Protein AF-A0A1Z5I9K5-F1 (afdb_monomer_lite)

Radius of gyration: 32.03 Å; chains: 1; bounding box: 95×78×85 Å

InterPro domains:
  IPR013783 Immunoglobulin-like fold [G3DSA:2.60.40.10] (135-311)
  IPR041033 SpaA-like, prealbumin fold domain subgroup 1 [PF17802] (144-238)

Organism: NCBI:txid1435342

Secondary structure (DSSP, 8-state):
-PPP--PPPPEEEEEEPPHHHHTT-PPEEEEEEEEPHHHHTTS-HHHHHHHHHT--HHHHHHHHHHTTPPEEEEEEESSEEEEEE-TT-EEEEEE-----BT--EEEEPPEEEE--SSPPEEEPPEEEEEB--EEEEEEE-TTS-EEE-S--EEEEEEEETTEEEEEBTTS-EESS--TTB-EEE--TT-EEE--SSPPPSEEEEEEEEEPPTTEE--HHHHEEEEEE-SSS--EETTEEPPPEETTB--TTGGG-GGGEEEEEEPP----------------------------------------------------------------TTSTTSTTSSSS-SS--

Structure (mmCIF, N/CA/C/O backbone):
data_AF-A0A1Z5I9K5-F1
#
_entry.id   AF-A0A1Z5I9K5-F1
#
loop_
_atom_site.group_PDB
_atom_site.id
_atom_site.type_symbol
_atom_site.label_atom_id
_atom_site.label_alt_id
_atom_site.label_comp_id
_atom_site.label_asym_id
_atom_site.label_entity_id
_atom_site.label_seq_id
_atom_site.pdbx_PDB_ins_code
_atom_site.Cartn_x
_atom_site.Cartn_y
_atom_site.Cartn_z
_atom_site.occupancy
_atom_site.B_iso_or_equiv
_atom_site.auth_seq_id
_atom_site.auth_comp_id
_atom_site.auth_asym_id
_atom_site.auth_atom_id
_atom_site.pdbx_PDB_model_num
ATOM 1 N N . MET A 1 1 ? 27.538 -21.849 -48.425 1.00 36.72 1 MET A N 1
ATOM 2 C CA . MET A 1 1 ? 27.986 -20.946 -47.346 1.00 36.72 1 MET A CA 1
ATOM 3 C C . MET A 1 1 ? 26.847 -19.989 -47.053 1.00 36.72 1 MET A C 1
ATOM 5 O O . MET A 1 1 ? 26.558 -19.137 -47.876 1.00 36.72 1 MET A O 1
ATOM 9 N N . SER A 1 2 ? 26.112 -20.223 -45.970 1.00 40.00 2 SER A N 1
ATOM 10 C CA . SER A 1 2 ? 25.026 -19.349 -45.525 1.00 40.00 2 SER A CA 1
ATOM 11 C C . SER A 1 2 ? 25.618 -18.186 -44.734 1.00 40.00 2 SER A C 1
ATOM 13 O O . SER A 1 2 ? 26.315 -18.424 -43.748 1.00 40.00 2 SER A O 1
ATOM 15 N N . GLU A 1 3 ? 25.359 -16.956 -45.169 1.00 39.22 3 GLU A N 1
ATOM 16 C CA . GLU A 1 3 ? 25.740 -15.739 -44.449 1.00 39.22 3 GLU A CA 1
ATOM 17 C C . GLU A 1 3 ? 25.232 -15.769 -42.995 1.00 39.22 3 GLU A C 1
ATOM 19 O O . GLU A 1 3 ? 24.089 -16.176 -42.745 1.00 39.22 3 GLU A O 1
ATOM 24 N N . PRO A 1 4 ? 26.032 -15.322 -42.013 1.00 45.59 4 PRO A N 1
ATOM 25 C CA . PRO A 1 4 ? 25.515 -15.091 -40.680 1.00 45.59 4 PRO A CA 1
ATOM 26 C C . PRO A 1 4 ? 24.595 -13.868 -40.731 1.00 45.59 4 PRO A C 1
ATOM 28 O O . PRO A 1 4 ? 25.020 -12.770 -41.084 1.00 45.59 4 PRO A O 1
ATOM 31 N N . LYS A 1 5 ? 23.326 -14.052 -40.343 1.00 43.81 5 LYS A N 1
ATOM 32 C CA . LYS A 1 5 ? 22.432 -12.939 -39.999 1.00 43.81 5 LYS A CA 1
ATOM 33 C C . LYS A 1 5 ? 23.169 -12.058 -38.990 1.00 43.81 5 LYS A C 1
ATOM 35 O O . LYS A 1 5 ? 23.421 -12.500 -37.870 1.00 43.81 5 LYS A O 1
ATOM 40 N N . THR A 1 6 ? 23.526 -10.843 -39.390 1.00 44.69 6 THR A N 1
ATOM 41 C CA . THR A 1 6 ? 24.143 -9.815 -38.549 1.00 44.69 6 THR A CA 1
ATOM 42 C C . THR A 1 6 ? 23.177 -9.443 -37.426 1.00 44.69 6 THR A C 1
ATOM 44 O O . THR A 1 6 ? 22.341 -8.551 -37.542 1.00 44.69 6 THR A O 1
ATOM 47 N N . GLY A 1 7 ? 23.247 -10.193 -36.327 1.00 52.12 7 GLY A N 1
ATOM 48 C CA . GLY A 1 7 ? 22.603 -9.832 -35.076 1.00 52.12 7 GLY A CA 1
ATOM 49 C C . GLY A 1 7 ? 23.311 -8.608 -34.513 1.00 52.12 7 GLY A C 1
ATOM 50 O O . GLY A 1 7 ? 24.523 -8.641 -34.312 1.00 52.12 7 GLY A O 1
ATOM 51 N N . VAL A 1 8 ? 22.566 -7.527 -34.283 1.00 58.03 8 VAL A N 1
ATOM 52 C CA . VAL A 1 8 ? 23.079 -6.339 -33.591 1.00 58.03 8 VAL A CA 1
ATOM 53 C C . VAL A 1 8 ? 23.698 -6.786 -32.261 1.00 58.03 8 VAL A C 1
ATOM 55 O O . VAL A 1 8 ? 23.085 -7.551 -31.508 1.00 58.03 8 VAL A O 1
ATOM 58 N N . ALA A 1 9 ? 24.938 -6.368 -31.997 1.00 68.38 9 ALA A N 1
ATOM 59 C CA . ALA A 1 9 ? 25.651 -6.763 -30.790 1.00 68.38 9 ALA A CA 1
ATOM 60 C C . ALA A 1 9 ? 24.886 -6.280 -29.548 1.00 68.38 9 ALA A C 1
ATOM 62 O O . ALA A 1 9 ? 24.441 -5.135 -29.472 1.00 68.38 9 ALA A O 1
ATOM 63 N N . ALA A 1 10 ? 24.711 -7.172 -28.573 1.00 75.25 10 ALA A N 1
ATOM 64 C CA . ALA A 1 10 ? 24.097 -6.804 -27.306 1.00 75.25 10 ALA A CA 1
ATOM 65 C C . ALA A 1 10 ? 25.018 -5.851 -26.525 1.00 75.25 10 ALA A C 1
ATOM 67 O O . ALA A 1 10 ? 26.226 -6.073 -26.466 1.00 75.25 10 ALA A O 1
ATOM 68 N N . VAL A 1 11 ? 24.440 -4.842 -25.878 1.00 78.75 11 VAL A N 1
ATOM 69 C CA . VAL A 1 11 ? 25.153 -3.835 -25.082 1.00 78.75 11 VAL A CA 1
ATOM 70 C C . VAL A 1 11 ? 24.959 -4.119 -23.593 1.00 78.75 11 VAL A C 1
ATOM 72 O O . VAL A 1 11 ? 23.863 -4.485 -23.162 1.00 78.75 11 VAL A O 1
ATOM 75 N N . LEU A 1 12 ? 26.015 -3.975 -22.789 1.00 83.81 12 LEU A N 1
ATOM 76 C CA . LEU A 1 12 ? 25.925 -4.120 -21.337 1.00 83.81 12 LEU A CA 1
ATOM 77 C C . LEU A 1 12 ? 25.252 -2.886 -20.731 1.00 83.81 12 LEU A C 1
ATOM 79 O O . LEU A 1 12 ? 25.760 -1.778 -20.840 1.00 83.81 12 LEU A O 1
ATOM 83 N N . VAL A 1 13 ? 24.122 -3.089 -20.065 1.00 83.88 13 VAL A N 1
ATOM 84 C CA . VAL A 1 13 ? 23.449 -2.062 -19.275 1.00 83.88 13 VAL A CA 1
ATOM 85 C C . VAL A 1 13 ? 23.858 -2.213 -17.823 1.00 83.88 13 VAL A C 1
ATOM 87 O O . VAL A 1 13 ? 23.659 -3.281 -17.251 1.00 83.88 13 VAL A O 1
ATOM 90 N N . SER A 1 14 ? 24.396 -1.145 -17.238 1.00 88.00 14 SER A N 1
ATOM 91 C CA . SER A 1 14 ? 24.783 -1.069 -15.829 1.00 88.00 14 SER A CA 1
ATOM 92 C C . SER A 1 14 ? 23.866 -0.093 -15.096 1.00 88.00 14 SER A C 1
ATOM 94 O O . SER A 1 14 ? 23.665 1.031 -15.553 1.00 88.00 14 SER A O 1
ATOM 96 N N . VAL A 1 15 ? 23.285 -0.522 -13.977 1.00 87.38 15 VAL A N 1
ATOM 97 C CA . VAL A 1 15 ? 22.396 0.296 -13.146 1.00 87.38 15 VAL A CA 1
ATOM 98 C C . VAL A 1 15 ? 22.965 0.388 -11.743 1.00 87.38 15 VAL A C 1
ATOM 100 O O . VAL A 1 15 ? 23.065 -0.622 -11.047 1.00 87.38 15 VAL A O 1
ATOM 103 N N . GLN A 1 16 ? 23.301 1.601 -11.321 1.00 89.38 16 GLN A N 1
ATOM 104 C CA . GLN A 1 16 ? 23.747 1.890 -9.970 1.00 89.38 16 GLN A CA 1
ATOM 105 C C . GLN A 1 16 ? 22.540 2.003 -9.036 1.00 89.38 16 GLN A C 1
ATOM 107 O O . GLN A 1 16 ? 21.639 2.811 -9.254 1.00 89.38 16 GLN A O 1
ATOM 112 N N . LEU A 1 17 ? 22.519 1.191 -7.984 1.00 85.56 17 LEU A N 1
ATOM 113 C CA . LEU A 1 17 ? 21.439 1.150 -7.004 1.00 85.56 17 LEU A CA 1
ATOM 114 C C . LEU A 1 17 ? 21.555 2.309 -6.005 1.00 85.56 17 LEU A C 1
ATOM 116 O O . LEU A 1 17 ? 22.671 2.691 -5.659 1.00 85.56 17 LEU A O 1
ATOM 120 N N . PRO A 1 18 ? 20.447 2.860 -5.498 1.00 81.81 18 PRO A N 1
ATOM 121 C CA . PRO A 1 18 ? 20.461 3.968 -4.543 1.00 81.81 18 PRO A CA 1
ATOM 122 C C . PRO A 1 18 ? 20.990 3.535 -3.171 1.00 81.81 18 PRO A C 1
ATOM 124 O O . PRO A 1 18 ? 20.771 2.399 -2.749 1.00 81.81 18 PRO A O 1
ATOM 127 N N . GLU A 1 19 ? 21.624 4.447 -2.431 1.00 73.56 19 GLU A N 1
ATOM 128 C CA . GLU A 1 19 ? 22.190 4.158 -1.103 1.00 73.56 19 GLU A CA 1
ATOM 129 C C . GLU A 1 19 ? 21.172 3.581 -0.121 1.00 73.56 19 GLU A C 1
ATOM 131 O O . GLU A 1 19 ? 21.497 2.633 0.585 1.00 73.56 19 GLU A O 1
ATOM 136 N N . THR A 1 20 ? 19.919 4.046 -0.154 1.00 67.44 20 THR A N 1
ATOM 137 C CA . THR A 1 20 ? 18.820 3.520 0.680 1.00 67.44 20 THR A CA 1
ATOM 138 C C . THR A 1 20 ? 18.576 2.019 0.504 1.00 67.44 20 THR A C 1
ATOM 140 O O . THR A 1 20 ? 18.007 1.381 1.384 1.00 67.44 20 THR A O 1
ATOM 143 N N . SER A 1 21 ? 19.017 1.442 -0.616 1.00 59.19 21 SER A N 1
ATOM 144 C CA . SER A 1 21 ? 18.973 0.001 -0.884 1.00 59.19 21 SER A CA 1
ATOM 145 C C . SER A 1 21 ? 20.301 -0.726 -0.626 1.00 59.19 21 SER A C 1
ATOM 147 O O . SER A 1 21 ? 20.313 -1.950 -0.580 1.00 59.19 21 SER A O 1
ATOM 149 N N . ARG A 1 22 ? 21.406 0.006 -0.415 1.00 57.16 22 ARG A N 1
ATOM 150 C CA . ARG A 1 22 ? 22.750 -0.540 -0.146 1.00 57.16 22 ARG A CA 1
ATOM 151 C C . ARG A 1 22 ? 23.007 -0.818 1.340 1.00 57.16 22 ARG A C 1
ATOM 153 O O . ARG A 1 22 ? 23.832 -1.669 1.654 1.00 57.16 22 ARG A O 1
ATOM 160 N N . VAL A 1 23 ? 22.309 -0.128 2.251 1.00 51.62 23 VAL A N 1
ATOM 161 C CA . VAL A 1 23 ? 22.581 -0.177 3.708 1.00 51.62 23 VAL A CA 1
ATOM 162 C C . VAL A 1 23 ? 22.369 -1.571 4.327 1.00 51.62 23 VAL A C 1
ATOM 164 O O . VAL A 1 23 ? 22.929 -1.858 5.379 1.00 51.62 23 VAL A O 1
ATOM 167 N N . SER A 1 24 ? 21.618 -2.478 3.689 1.00 57.25 24 SER A N 1
ATOM 168 C CA . SER A 1 24 ? 21.291 -3.784 4.287 1.00 57.25 24 SER A CA 1
ATOM 169 C C . SER A 1 24 ? 22.226 -4.943 3.915 1.00 57.25 24 SER A C 1
ATOM 171 O O . SER A 1 24 ? 21.985 -6.060 4.368 1.00 57.25 24 SER A O 1
ATOM 173 N N . ASN A 1 25 ? 23.262 -4.744 3.084 1.00 57.56 25 ASN A N 1
ATOM 174 C CA . ASN A 1 25 ? 24.064 -5.834 2.487 1.00 57.56 25 ASN A CA 1
ATOM 175 C C . ASN A 1 25 ? 23.232 -6.891 1.715 1.00 57.56 25 ASN A C 1
ATOM 177 O O . ASN A 1 25 ? 23.761 -7.914 1.270 1.00 57.56 25 ASN A O 1
ATOM 181 N N . GLN A 1 26 ? 21.931 -6.657 1.518 1.00 70.00 26 GLN A N 1
ATOM 182 C CA . GLN A 1 26 ? 21.041 -7.544 0.781 1.00 70.00 26 GLN A CA 1
ATOM 183 C C . GLN A 1 26 ? 21.084 -7.192 -0.703 1.00 70.00 26 GLN A C 1
ATOM 185 O O . GLN A 1 26 ? 21.101 -6.027 -1.091 1.00 70.00 26 GLN A O 1
ATOM 190 N N . SER A 1 27 ? 21.084 -8.216 -1.552 1.00 83.81 27 SER A N 1
ATOM 191 C CA . SER A 1 27 ? 21.005 -8.006 -2.997 1.00 83.81 27 SER A CA 1
ATOM 192 C C . SER A 1 27 ? 19.610 -7.522 -3.393 1.00 83.81 27 SER A C 1
ATOM 194 O O . SER A 1 27 ? 18.612 -8.197 -3.129 1.00 83.81 27 SER A O 1
ATOM 196 N N . VAL A 1 28 ? 19.534 -6.395 -4.099 1.00 90.12 28 VAL A N 1
ATOM 197 C CA . VAL A 1 28 ? 18.315 -5.979 -4.798 1.00 90.12 28 VAL A CA 1
ATOM 198 C C . VAL A 1 28 ? 18.137 -6.894 -5.996 1.00 90.12 28 VAL A C 1
ATOM 200 O O . VAL A 1 28 ? 19.078 -7.127 -6.747 1.00 90.12 28 VAL A O 1
ATOM 203 N N . THR A 1 29 ? 16.927 -7.412 -6.189 1.00 93.38 29 THR A N 1
ATOM 204 C CA . THR A 1 29 ? 16.579 -8.229 -7.356 1.00 93.38 29 THR A CA 1
ATOM 205 C C . THR A 1 29 ? 15.569 -7.486 -8.217 1.00 93.38 29 THR A C 1
ATOM 207 O O . THR A 1 29 ? 14.565 -7.002 -7.700 1.00 93.38 29 THR A O 1
ATOM 210 N N . MET A 1 30 ? 15.790 -7.426 -9.527 1.00 95.69 30 MET A N 1
ATOM 211 C CA . MET A 1 30 ? 14.897 -6.784 -10.491 1.00 95.69 30 MET A CA 1
ATOM 212 C C . MET A 1 30 ? 14.474 -7.746 -11.595 1.00 95.69 30 MET A C 1
ATOM 214 O O . MET A 1 30 ? 15.277 -8.518 -12.114 1.00 95.69 30 MET A O 1
ATOM 218 N N . ASN A 1 31 ? 13.209 -7.653 -11.996 1.00 97.88 31 ASN A N 1
ATOM 219 C CA . ASN A 1 31 ? 12.767 -8.167 -13.285 1.00 97.88 31 ASN A CA 1
ATOM 220 C C . ASN A 1 31 ? 13.083 -7.128 -14.361 1.00 97.88 31 ASN A C 1
ATOM 222 O O . ASN A 1 31 ? 12.733 -5.956 -14.201 1.00 97.88 31 ASN A O 1
ATOM 226 N N . VAL A 1 32 ? 13.671 -7.568 -15.471 1.00 97.75 32 VAL A N 1
ATOM 227 C CA . VAL A 1 32 ? 13.854 -6.745 -16.668 1.00 97.75 32 VAL A CA 1
ATOM 228 C C . VAL A 1 32 ? 12.813 -7.149 -17.697 1.00 97.75 32 VAL A C 1
ATOM 230 O O . VAL A 1 32 ? 12.794 -8.286 -18.167 1.00 97.75 32 VAL A O 1
ATOM 233 N N . TYR A 1 33 ? 11.946 -6.214 -18.061 1.00 97.94 33 TYR A N 1
ATOM 234 C CA . TYR A 1 33 ? 10.907 -6.397 -19.064 1.00 97.94 33 TYR A CA 1
ATOM 235 C C . TYR A 1 33 ? 11.299 -5.714 -20.367 1.00 97.94 33 TYR A C 1
ATOM 237 O O . TYR A 1 33 ? 11.743 -4.565 -20.361 1.00 97.94 33 TYR A O 1
ATOM 245 N N . GLY A 1 34 ? 11.057 -6.385 -21.489 1.00 95.81 34 GLY A N 1
ATOM 246 C CA . GLY A 1 34 ? 11.084 -5.738 -22.796 1.00 95.81 34 GLY A CA 1
ATOM 247 C C . GLY A 1 34 ? 9.831 -4.888 -22.982 1.00 95.81 34 GLY A C 1
ATOM 248 O O . GLY A 1 34 ? 8.716 -5.363 -22.756 1.00 95.81 34 GLY A O 1
ATOM 249 N N . VAL A 1 35 ? 9.998 -3.634 -23.397 1.00 95.81 35 VAL A N 1
ATOM 250 C CA . VAL A 1 35 ? 8.883 -2.711 -23.633 1.00 95.81 35 VAL A CA 1
ATOM 251 C C . VAL A 1 35 ? 8.594 -2.641 -25.131 1.00 95.81 35 VAL A C 1
ATOM 253 O O . VAL A 1 35 ? 9.428 -2.217 -25.928 1.00 95.81 35 VAL A O 1
ATOM 256 N N . ASP A 1 36 ? 7.398 -3.073 -25.524 1.00 91.31 36 ASP A N 1
ATOM 257 C CA . ASP A 1 36 ? 6.942 -3.044 -26.915 1.00 91.31 36 ASP A CA 1
ATOM 258 C C . ASP A 1 36 ? 6.738 -1.600 -27.409 1.00 91.31 36 ASP A C 1
ATOM 260 O O . ASP A 1 36 ? 6.228 -0.750 -26.674 1.00 91.31 36 ASP A O 1
ATOM 264 N N . LYS A 1 37 ? 7.065 -1.329 -28.682 1.00 90.75 37 LYS A N 1
ATOM 265 C CA . LYS A 1 37 ? 6.853 -0.026 -29.340 1.00 90.75 37 LYS A CA 1
ATOM 266 C C . LYS A 1 37 ? 5.435 0.516 -29.153 1.00 90.75 37 LYS A C 1
ATOM 268 O O . LYS A 1 37 ? 5.276 1.719 -28.996 1.00 90.75 37 LYS A O 1
ATOM 273 N N . ARG A 1 38 ? 4.404 -0.330 -29.112 1.00 90.94 38 ARG A N 1
ATOM 274 C CA . ARG A 1 38 ? 3.001 0.064 -28.872 1.00 90.94 38 ARG A CA 1
ATOM 275 C C . ARG A 1 38 ? 2.783 0.757 -27.524 1.00 90.94 38 ARG A C 1
ATOM 277 O O . ARG A 1 38 ? 1.829 1.515 -27.379 1.00 90.94 38 ARG A O 1
ATOM 284 N N . VAL A 1 39 ? 3.650 0.518 -26.540 1.00 89.31 39 VAL A N 1
ATOM 285 C CA . VAL A 1 39 ? 3.559 1.149 -25.217 1.00 89.31 39 VAL A CA 1
ATOM 286 C C . VAL A 1 39 ? 3.955 2.626 -25.278 1.00 89.31 39 VAL A C 1
ATOM 288 O O . VAL A 1 39 ? 3.345 3.428 -24.575 1.00 89.31 39 VAL A O 1
ATOM 291 N N . TYR A 1 40 ? 4.917 2.996 -26.130 1.00 90.25 40 TYR A N 1
ATOM 292 C CA . TYR A 1 40 ? 5.517 4.338 -26.153 1.00 90.25 40 TYR A CA 1
ATOM 293 C C . TYR A 1 40 ? 5.417 5.081 -27.495 1.00 90.25 40 TYR A C 1
ATOM 295 O O . TYR A 1 40 ? 5.734 6.265 -27.558 1.00 90.25 40 TYR A O 1
ATOM 303 N N . ARG A 1 41 ? 4.969 4.435 -28.577 1.00 90.38 41 ARG A N 1
ATOM 304 C CA . ARG A 1 41 ? 4.804 5.072 -29.893 1.00 90.38 41 ARG A CA 1
ATOM 305 C C . ARG A 1 41 ? 3.824 6.244 -29.795 1.00 90.38 41 ARG A C 1
ATOM 307 O O . ARG A 1 41 ? 2.715 6.073 -29.297 1.00 90.38 41 ARG A O 1
ATOM 314 N N . GLY A 1 42 ? 4.243 7.408 -30.295 1.00 88.44 42 GLY A N 1
ATOM 315 C CA . GLY A 1 42 ? 3.443 8.638 -30.283 1.00 88.44 42 GLY A CA 1
ATOM 316 C C . GLY A 1 42 ? 3.261 9.260 -28.895 1.00 88.44 42 GLY A C 1
ATOM 317 O O . GLY A 1 42 ? 2.437 10.153 -28.742 1.00 88.44 42 GLY A O 1
ATOM 318 N N . ARG A 1 43 ? 3.993 8.784 -27.878 1.00 90.00 43 ARG A N 1
ATOM 319 C CA . ARG A 1 43 ? 3.989 9.361 -26.530 1.00 90.00 43 ARG A CA 1
ATOM 320 C C . ARG A 1 43 ? 5.273 10.137 -26.286 1.00 90.00 43 ARG A C 1
ATOM 322 O O . ARG A 1 43 ? 6.331 9.767 -26.793 1.00 90.00 43 ARG A O 1
ATOM 329 N N . ASP A 1 44 ? 5.177 11.145 -25.430 1.00 94.94 44 ASP A N 1
ATOM 330 C CA . ASP A 1 44 ? 6.350 11.756 -24.818 1.00 94.94 44 ASP A CA 1
ATOM 331 C C . ASP A 1 44 ? 7.060 10.714 -23.938 1.00 94.94 44 ASP A C 1
ATOM 333 O O . ASP A 1 44 ? 6.508 10.195 -22.960 1.00 94.94 44 ASP A O 1
ATOM 337 N N . TRP A 1 45 ? 8.290 10.385 -24.329 1.00 92.62 45 TRP A N 1
ATOM 338 C CA . TRP A 1 45 ? 9.116 9.400 -23.647 1.00 92.62 45 TRP A CA 1
ATOM 339 C C . TRP A 1 45 ? 9.492 9.840 -22.231 1.00 92.62 45 TRP A C 1
ATOM 341 O O . TRP A 1 45 ? 9.397 9.040 -21.301 1.00 92.62 45 TRP A O 1
ATOM 351 N N . GLN A 1 46 ? 9.860 11.108 -22.042 1.00 94.06 46 GLN A N 1
ATOM 352 C CA . GLN A 1 46 ? 10.252 11.626 -20.733 1.00 94.06 46 GLN A CA 1
ATOM 353 C C . GLN A 1 46 ? 9.063 11.624 -19.776 1.00 94.06 46 GLN A C 1
ATOM 355 O O . GLN A 1 46 ? 9.193 11.231 -18.615 1.00 94.06 46 GLN A O 1
ATOM 360 N N . GLN A 1 47 ? 7.880 12.003 -20.264 1.00 94.50 47 GLN A N 1
ATOM 361 C CA . GLN A 1 47 ? 6.670 11.944 -19.453 1.00 94.50 47 GLN A CA 1
ATOM 362 C C . GLN A 1 47 ? 6.303 10.500 -19.092 1.00 94.50 47 GLN A C 1
ATOM 364 O O . GLN A 1 47 ? 5.913 10.225 -17.956 1.00 94.50 47 GLN A O 1
ATOM 369 N N . LEU A 1 48 ? 6.459 9.553 -20.024 1.00 94.25 48 LEU A N 1
ATOM 370 C CA . LEU A 1 48 ? 6.241 8.135 -19.743 1.00 94.25 48 LEU A CA 1
ATOM 371 C C . LEU A 1 48 ? 7.209 7.618 -18.669 1.00 94.25 48 LEU A C 1
ATOM 373 O O . LEU A 1 48 ? 6.765 6.941 -17.742 1.00 94.25 48 LEU A O 1
ATOM 377 N N . GLN A 1 49 ? 8.495 7.974 -18.754 1.00 95.25 49 GLN A N 1
ATOM 378 C CA . GLN A 1 49 ? 9.494 7.622 -17.743 1.00 95.25 49 GLN A CA 1
ATOM 379 C C . GLN A 1 49 ? 9.119 8.179 -16.366 1.00 95.25 49 GLN A C 1
ATOM 381 O O . GLN A 1 49 ? 9.101 7.422 -15.398 1.00 95.25 49 GLN A O 1
ATOM 386 N N . LYS A 1 50 ? 8.747 9.464 -16.275 1.00 94.50 50 LYS A N 1
ATOM 387 C CA . LYS A 1 50 ? 8.303 10.096 -15.018 1.00 94.50 50 LYS A CA 1
ATOM 388 C C . LYS A 1 50 ? 7.079 9.392 -14.428 1.00 94.50 50 LYS A C 1
ATOM 390 O O . LYS A 1 50 ? 7.067 9.055 -13.246 1.00 94.50 50 LYS A O 1
ATOM 395 N N . ASN A 1 51 ? 6.078 9.108 -15.262 1.00 93.81 51 ASN A N 1
ATOM 396 C CA . ASN A 1 51 ? 4.855 8.418 -14.848 1.00 93.81 51 ASN A CA 1
ATOM 397 C C . ASN A 1 51 ? 5.121 6.996 -14.339 1.00 93.81 51 ASN A C 1
ATOM 399 O O . ASN A 1 51 ? 4.398 6.513 -13.471 1.00 93.81 51 ASN A O 1
ATOM 403 N N . VAL A 1 52 ? 6.107 6.301 -14.908 1.00 95.75 52 VAL A N 1
ATOM 404 C CA . VAL A 1 52 ? 6.498 4.948 -14.494 1.00 95.75 52 VAL A CA 1
ATOM 405 C C . VAL A 1 52 ? 7.325 4.983 -13.210 1.00 95.75 52 VAL A C 1
ATOM 407 O O . VAL A 1 52 ? 7.029 4.217 -12.296 1.00 95.75 52 VAL A O 1
ATOM 410 N N . ALA A 1 53 ? 8.290 5.898 -13.106 1.00 95.38 53 ALA A N 1
ATOM 411 C CA . ALA A 1 53 ? 9.138 6.062 -11.925 1.00 95.38 53 ALA A CA 1
ATOM 412 C C . ALA A 1 53 ? 8.339 6.429 -10.664 1.00 95.38 53 ALA A C 1
ATOM 414 O O . ALA A 1 53 ? 8.694 6.016 -9.563 1.00 95.38 53 ALA A O 1
ATOM 415 N N . GLY A 1 54 ? 7.228 7.156 -10.819 1.00 93.75 54 GLY A N 1
ATOM 416 C CA . GLY A 1 54 ? 6.336 7.514 -9.714 1.00 93.75 54 GLY A CA 1
ATOM 417 C C . GLY A 1 54 ? 5.417 6.390 -9.216 1.00 93.75 54 GLY A C 1
ATOM 418 O O . GLY A 1 54 ? 4.623 6.635 -8.311 1.00 93.75 54 GLY A O 1
ATOM 419 N N . LYS A 1 55 ? 5.457 5.181 -9.797 1.00 96.19 55 LYS A N 1
ATOM 420 C CA . LYS A 1 55 ? 4.549 4.095 -9.398 1.00 96.19 55 LYS A CA 1
ATOM 421 C C . LYS A 1 55 ? 5.062 3.341 -8.163 1.00 96.19 55 LYS A C 1
ATOM 423 O O . LYS A 1 55 ? 6.186 2.832 -8.202 1.00 96.19 55 LYS A O 1
ATOM 428 N N . PRO A 1 56 ? 4.237 3.202 -7.109 1.00 95.56 56 PRO A N 1
ATOM 429 C CA . PRO A 1 56 ? 4.523 2.302 -5.993 1.00 95.56 56 PRO A CA 1
ATOM 430 C C . PRO A 1 56 ? 4.423 0.818 -6.416 1.00 95.56 56 PRO A C 1
ATOM 432 O O . PRO A 1 56 ? 4.027 0.522 -7.555 1.00 95.56 56 PRO A O 1
ATOM 435 N N . PRO A 1 57 ? 4.821 -0.124 -5.536 1.00 95.69 57 PRO A N 1
ATOM 436 C CA . PRO A 1 57 ? 4.974 -1.537 -5.876 1.00 95.69 57 PRO A CA 1
ATOM 437 C C . PRO A 1 57 ? 3.756 -2.214 -6.522 1.00 95.69 57 PRO A C 1
ATOM 439 O O . PRO A 1 57 ? 3.929 -2.948 -7.501 1.00 95.69 57 PRO A O 1
ATOM 442 N N . LEU A 1 58 ? 2.528 -2.0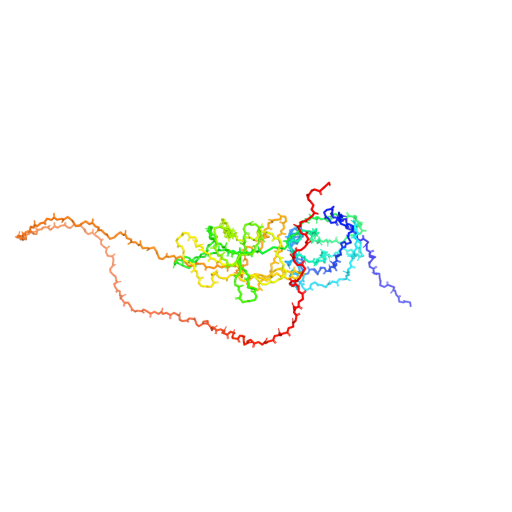09 -6.037 1.00 94.75 58 LEU A N 1
ATOM 443 C CA . LEU A 1 58 ? 1.371 -2.692 -6.623 1.00 94.75 58 LEU A CA 1
ATOM 444 C C . LEU A 1 58 ? 1.002 -2.072 -7.979 1.00 94.75 58 LEU A C 1
ATOM 446 O O . LEU A 1 58 ? 0.805 -2.807 -8.951 1.00 94.75 58 LEU A O 1
ATOM 450 N N . ALA A 1 59 ? 1.037 -0.749 -8.102 1.00 96.31 59 ALA A N 1
ATOM 451 C CA . ALA A 1 59 ? 0.705 -0.018 -9.317 1.00 96.31 59 ALA A CA 1
ATOM 452 C C . ALA A 1 59 ? 1.666 -0.311 -10.466 1.00 96.31 59 ALA A C 1
ATOM 454 O O . ALA A 1 59 ? 1.235 -0.407 -11.620 1.00 96.31 59 ALA A O 1
ATOM 455 N N . ILE A 1 60 ? 2.967 -0.465 -10.193 1.00 97.62 60 ILE A N 1
ATOM 456 C CA . ILE A 1 60 ? 3.911 -0.851 -11.246 1.00 97.62 60 ILE A CA 1
ATOM 457 C C . ILE A 1 60 ? 3.680 -2.297 -11.695 1.00 97.62 60 ILE A C 1
ATOM 459 O O . ILE A 1 60 ? 3.700 -2.582 -12.894 1.00 97.62 60 ILE A O 1
ATOM 463 N N . ASN A 1 61 ? 3.368 -3.205 -10.769 1.00 95.94 61 ASN A N 1
ATOM 464 C CA . ASN A 1 61 ? 3.047 -4.589 -11.110 1.00 95.94 61 ASN A CA 1
ATOM 465 C C . ASN A 1 61 ? 1.728 -4.694 -11.896 1.00 95.94 61 ASN A C 1
ATOM 467 O O . ASN A 1 61 ? 1.617 -5.495 -12.826 1.00 95.94 61 ASN A O 1
ATOM 471 N N . GLN A 1 62 ? 0.731 -3.864 -11.581 1.00 95.56 62 GLN A N 1
ATOM 472 C CA . GLN A 1 62 ? -0.484 -3.731 -12.387 1.00 95.56 62 GLN A CA 1
ATOM 473 C C . GLN A 1 62 ? -0.177 -3.169 -13.779 1.00 95.56 62 GLN A C 1
ATOM 475 O O . GLN A 1 62 ? -0.671 -3.709 -14.767 1.00 95.56 62 GLN A O 1
ATOM 480 N N . PHE A 1 63 ? 0.685 -2.153 -13.887 1.00 96.50 63 PHE A N 1
ATOM 481 C CA . PHE A 1 63 ? 1.119 -1.612 -15.178 1.00 96.50 63 PHE A CA 1
ATOM 482 C C . PHE A 1 63 ? 1.766 -2.691 -16.060 1.00 96.50 63 PHE A C 1
ATOM 484 O O . PHE A 1 63 ? 1.395 -2.828 -17.225 1.00 96.50 63 PHE A O 1
ATOM 491 N N . VAL A 1 64 ? 2.675 -3.501 -15.503 1.00 97.62 64 VAL A N 1
ATOM 492 C CA . VAL A 1 64 ? 3.304 -4.639 -16.200 1.00 97.62 64 VAL A CA 1
ATOM 493 C C . VAL A 1 64 ? 2.246 -5.599 -16.756 1.00 97.62 64 VAL A C 1
ATOM 495 O O . VAL A 1 64 ? 2.294 -5.942 -17.940 1.00 97.62 64 VAL A O 1
ATOM 498 N N . ARG A 1 65 ? 1.256 -5.982 -15.935 1.00 96.94 65 ARG A N 1
ATOM 499 C CA . ARG A 1 65 ? 0.157 -6.880 -16.338 1.00 96.94 65 ARG A CA 1
ATOM 500 C C . ARG A 1 65 ? -0.727 -6.267 -17.422 1.00 96.94 65 ARG A C 1
ATOM 502 O O . ARG A 1 65 ? -0.952 -6.892 -18.455 1.00 96.94 65 ARG A O 1
ATOM 509 N N . GLN A 1 66 ? -1.180 -5.030 -17.227 1.00 96.12 66 GLN A N 1
ATOM 510 C CA . GLN A 1 66 ? -2.047 -4.312 -18.168 1.00 96.12 66 GLN A CA 1
ATOM 511 C C . GLN A 1 66 ? -1.378 -4.119 -19.533 1.00 96.12 66 GLN A C 1
ATOM 513 O O . GLN A 1 66 ? -2.026 -4.231 -20.572 1.00 96.12 66 GLN A O 1
ATOM 518 N N . LYS A 1 67 ? -0.068 -3.847 -19.545 1.00 95.81 67 LYS A N 1
ATOM 519 C CA . LYS A 1 67 ? 0.721 -3.713 -20.776 1.00 95.81 67 LYS A CA 1
ATOM 520 C C . LYS A 1 67 ? 1.215 -5.048 -21.332 1.00 95.81 67 LYS A C 1
ATOM 522 O O . LYS A 1 67 ? 1.846 -5.047 -22.385 1.00 95.81 67 LYS A O 1
ATOM 527 N N . LYS A 1 68 ? 0.898 -6.169 -20.671 1.00 95.81 68 LYS A N 1
ATOM 528 C CA . LYS A 1 68 ? 1.286 -7.532 -21.064 1.00 95.81 68 LYS A CA 1
ATOM 529 C C . LYS A 1 68 ? 2.796 -7.655 -21.304 1.00 95.81 68 LYS A C 1
ATOM 531 O O . LYS A 1 68 ? 3.228 -8.303 -22.258 1.00 95.81 68 LYS A O 1
ATOM 536 N N . LEU A 1 69 ? 3.598 -6.990 -20.469 1.00 96.25 69 LEU A N 1
ATOM 537 C CA . LEU A 1 69 ? 5.051 -7.011 -20.609 1.00 96.25 69 LEU A CA 1
ATOM 538 C C . LEU A 1 69 ? 5.590 -8.380 -20.196 1.00 96.25 69 LEU A C 1
ATOM 540 O O . LEU A 1 69 ? 5.196 -8.927 -19.166 1.00 96.25 69 LEU A O 1
ATOM 544 N N . LYS A 1 70 ? 6.512 -8.924 -20.991 1.00 92.00 70 LYS A N 1
ATOM 545 C CA . LYS A 1 70 ? 7.165 -10.203 -20.704 1.00 92.00 70 LYS A CA 1
ATOM 546 C C . LYS A 1 70 ? 8.508 -9.950 -20.035 1.00 92.00 70 LYS A C 1
ATOM 548 O O . LYS A 1 70 ? 9.312 -9.164 -20.542 1.00 92.00 70 LYS A O 1
ATOM 553 N N . ALA A 1 71 ? 8.730 -10.604 -18.898 1.00 95.31 71 ALA A N 1
ATOM 554 C CA . ALA A 1 71 ? 10.037 -10.609 -18.260 1.00 95.31 71 ALA A CA 1
ATOM 555 C C . ALA A 1 71 ? 11.028 -11.311 -19.197 1.00 95.31 71 ALA A C 1
ATOM 557 O O . ALA A 1 71 ? 10.758 -12.405 -19.688 1.00 95.31 71 ALA A O 1
ATOM 558 N N . MET A 1 72 ? 12.142 -10.647 -19.478 1.00 95.69 72 MET A N 1
ATOM 559 C CA . MET A 1 72 ? 13.224 -11.165 -20.312 1.00 95.69 72 MET A CA 1
ATOM 560 C C . MET A 1 72 ? 14.292 -11.844 -19.464 1.00 95.69 72 MET A C 1
ATOM 562 O O . MET A 1 72 ? 14.860 -12.849 -19.874 1.00 95.69 72 MET A O 1
ATOM 566 N N . THR A 1 73 ? 14.580 -11.274 -18.295 1.00 95.94 73 THR A N 1
ATOM 567 C CA . THR A 1 73 ? 15.559 -11.807 -17.351 1.00 95.94 73 THR A CA 1
ATOM 568 C C . THR A 1 73 ? 15.291 -11.281 -15.940 1.00 95.94 73 THR A C 1
ATOM 570 O O . THR A 1 73 ? 14.532 -10.324 -15.749 1.00 95.94 73 THR A O 1
ATOM 573 N N . VAL A 1 74 ? 15.924 -11.915 -14.959 1.00 96.56 74 VAL A N 1
ATOM 574 C CA . VAL A 1 74 ? 15.976 -11.483 -13.565 1.00 96.56 74 VAL A CA 1
ATOM 575 C C . VAL A 1 74 ? 17.435 -11.258 -13.214 1.00 96.56 74 VAL A C 1
ATOM 577 O O . VAL A 1 74 ? 18.286 -12.087 -13.522 1.00 96.56 74 VAL A O 1
ATOM 580 N N . VAL A 1 75 ? 17.717 -10.127 -12.585 1.00 95.06 75 VAL A N 1
ATOM 581 C CA . VAL A 1 75 ? 19.077 -9.693 -12.267 1.00 95.06 75 VAL A CA 1
ATOM 582 C C . VAL A 1 75 ? 19.142 -9.220 -10.827 1.00 95.06 75 VAL A C 1
ATOM 584 O O . VAL A 1 75 ? 18.172 -8.656 -10.317 1.00 95.06 75 VAL A O 1
ATOM 587 N N . SER A 1 76 ? 20.275 -9.456 -10.176 1.00 93.88 76 SER A N 1
ATOM 588 C CA . SER A 1 76 ? 20.470 -9.118 -8.770 1.00 93.88 76 SER A CA 1
ATOM 589 C C . SER A 1 76 ? 21.840 -8.497 -8.540 1.00 93.88 76 SER A C 1
ATOM 591 O O . SER A 1 76 ? 22.787 -8.805 -9.260 1.00 93.88 76 SER A O 1
ATOM 593 N N . GLY A 1 77 ? 21.944 -7.636 -7.533 1.00 91.19 77 GLY A N 1
ATOM 594 C CA . GLY A 1 77 ? 23.200 -7.006 -7.140 1.00 91.19 77 GLY A CA 1
ATOM 595 C C . GLY A 1 77 ? 23.043 -6.152 -5.886 1.00 91.19 77 GLY A C 1
ATOM 596 O O . GLY A 1 77 ? 21.926 -5.804 -5.506 1.00 91.19 77 GLY A O 1
ATOM 597 N N . GLN A 1 78 ? 24.155 -5.844 -5.220 1.00 86.19 78 GLN A N 1
ATOM 598 C CA . GLN A 1 78 ? 24.166 -5.047 -3.983 1.00 86.19 78 GLN A CA 1
ATOM 599 C C . GLN A 1 78 ? 24.319 -3.544 -4.259 1.00 86.19 78 GLN A C 1
ATOM 601 O O . GLN A 1 78 ? 23.575 -2.731 -3.723 1.00 86.19 78 GLN A O 1
ATOM 606 N N . SER A 1 79 ? 25.267 -3.167 -5.119 1.00 85.19 79 SER A N 1
ATOM 607 C CA . SER A 1 79 ? 25.540 -1.774 -5.505 1.00 85.19 79 SER A CA 1
ATOM 608 C C . SER A 1 79 ? 25.192 -1.495 -6.962 1.00 85.19 79 SER A C 1
ATOM 610 O O . SER A 1 79 ? 24.725 -0.406 -7.290 1.00 85.19 79 SER A O 1
ATOM 612 N N . THR A 1 80 ? 25.379 -2.491 -7.823 1.00 89.81 80 THR A N 1
ATOM 613 C CA . THR A 1 80 ? 25.176 -2.386 -9.263 1.00 89.81 80 THR A CA 1
ATOM 614 C C . THR A 1 80 ? 24.459 -3.631 -9.764 1.00 89.81 80 THR A C 1
ATOM 616 O O . THR A 1 80 ? 24.734 -4.742 -9.315 1.00 89.81 80 THR A O 1
ATOM 619 N N . ILE A 1 81 ? 23.547 -3.446 -10.712 1.00 92.25 81 ILE A N 1
ATOM 620 C CA . ILE A 1 81 ? 22.867 -4.516 -11.440 1.00 92.25 81 ILE A CA 1
ATOM 621 C C . ILE A 1 81 ? 23.225 -4.399 -12.918 1.00 92.25 81 ILE A C 1
ATOM 623 O O . ILE A 1 81 ? 23.258 -3.295 -13.459 1.00 92.25 81 ILE A O 1
ATOM 627 N N . GLN A 1 82 ? 23.457 -5.532 -13.582 1.00 93.19 82 GLN A N 1
ATOM 628 C CA . GLN A 1 82 ? 23.828 -5.562 -14.994 1.00 93.19 82 GLN A CA 1
ATOM 629 C C . GLN A 1 82 ? 22.953 -6.508 -15.814 1.00 93.19 82 GLN A C 1
ATOM 631 O O . GLN A 1 82 ? 22.611 -7.599 -15.362 1.00 93.19 82 GLN A O 1
ATOM 636 N N . PHE A 1 83 ? 22.612 -6.111 -17.042 1.00 93.25 83 PHE A N 1
ATOM 637 C CA . PHE A 1 83 ? 21.948 -6.981 -18.017 1.00 93.25 83 PHE A CA 1
ATOM 638 C C . PHE A 1 83 ? 22.365 -6.644 -19.450 1.00 93.25 83 PHE A C 1
ATOM 640 O O . PHE A 1 83 ? 22.834 -5.546 -19.731 1.00 93.25 83 PHE A O 1
ATOM 647 N N . ARG A 1 84 ? 22.183 -7.584 -20.383 1.00 91.12 84 ARG A N 1
ATOM 648 C CA . ARG A 1 84 ? 22.439 -7.347 -21.811 1.00 91.12 84 ARG A CA 1
ATOM 649 C C . ARG A 1 84 ? 21.193 -6.783 -22.495 1.00 91.12 84 ARG A C 1
ATOM 651 O O . ARG A 1 84 ? 20.161 -7.451 -22.550 1.00 91.12 84 ARG A O 1
ATOM 658 N N . GLY A 1 85 ? 21.302 -5.566 -23.013 1.00 89.81 85 GLY A N 1
ATOM 659 C CA . GLY A 1 85 ? 20.289 -4.885 -23.811 1.00 89.81 85 GLY A CA 1
ATOM 660 C C . GLY A 1 85 ? 20.581 -4.948 -25.311 1.00 89.81 85 GLY A C 1
ATOM 661 O O . GLY A 1 85 ? 21.681 -5.277 -25.739 1.00 89.81 85 GLY A O 1
ATOM 662 N N . GLN A 1 86 ? 19.580 -4.634 -26.121 1.00 90.06 86 GLN A N 1
ATOM 663 C CA . GLN A 1 86 ? 19.687 -4.452 -27.564 1.00 90.06 86 GLN A CA 1
ATOM 664 C C . GLN A 1 86 ? 19.586 -2.956 -27.864 1.00 90.06 86 GLN A C 1
ATOM 666 O O . GLN A 1 86 ? 18.668 -2.314 -27.338 1.00 90.06 86 GLN A O 1
ATOM 671 N N . PRO A 1 87 ? 20.473 -2.385 -28.692 1.00 88.00 87 PRO A N 1
ATOM 672 C CA . PRO A 1 87 ? 20.386 -0.984 -29.070 1.00 88.00 87 PRO A CA 1
ATOM 673 C C . PRO A 1 87 ? 19.000 -0.581 -29.557 1.00 88.00 87 PRO A C 1
ATOM 675 O O . PRO A 1 87 ? 18.302 -1.332 -30.238 1.00 88.00 87 PRO A O 1
ATOM 678 N N . SER A 1 88 ? 18.578 0.627 -29.195 1.00 85.62 88 SER A N 1
ATOM 679 C CA . SER A 1 88 ? 17.256 1.176 -29.487 1.00 85.62 88 SER A CA 1
ATOM 680 C C . SER A 1 88 ? 16.057 0.438 -28.876 1.00 85.62 88 SER A C 1
ATOM 682 O O . SER A 1 88 ? 14.938 0.950 -29.004 1.00 85.62 88 SER A O 1
ATOM 684 N N . GLN A 1 89 ? 16.241 -0.691 -28.190 1.00 90.88 89 GLN A N 1
ATOM 685 C CA . GLN A 1 89 ? 15.171 -1.390 -27.487 1.00 90.88 89 GLN A CA 1
ATOM 686 C C . GLN A 1 89 ? 14.885 -0.714 -26.141 1.00 90.88 89 GLN A C 1
ATOM 688 O O . GLN A 1 89 ? 15.790 -0.276 -25.429 1.00 90.88 89 GLN A O 1
ATOM 693 N N . ALA A 1 90 ? 13.600 -0.621 -25.799 1.00 93.75 90 ALA A N 1
ATOM 694 C CA . ALA A 1 90 ? 13.149 -0.096 -24.521 1.00 93.75 90 ALA A CA 1
ATOM 695 C C . ALA A 1 90 ? 12.999 -1.216 -23.481 1.00 93.75 90 ALA A C 1
ATOM 697 O O . ALA A 1 90 ? 12.531 -2.318 -23.792 1.00 93.75 90 ALA A O 1
ATOM 698 N N . TYR A 1 91 ? 13.354 -0.893 -22.242 1.00 95.75 91 TYR A N 1
ATOM 699 C CA . TYR A 1 91 ? 13.331 -1.782 -21.090 1.00 95.75 91 TYR A CA 1
ATOM 700 C C . TYR A 1 91 ? 12.631 -1.119 -19.910 1.00 95.75 91 TYR A C 1
ATOM 702 O O . TYR A 1 91 ? 12.689 0.099 -19.741 1.00 95.75 91 TYR A O 1
ATOM 710 N N . LEU A 1 92 ? 11.985 -1.938 -19.088 1.00 97.94 92 LEU A N 1
ATOM 711 C CA . LEU A 1 92 ? 11.462 -1.555 -17.785 1.00 97.94 92 LEU A CA 1
ATOM 712 C C . LEU A 1 92 ? 12.073 -2.477 -16.736 1.00 97.94 92 LEU A C 1
ATOM 714 O O . LEU A 1 92 ? 11.921 -3.693 -16.824 1.00 97.94 92 LEU A O 1
ATOM 718 N N . LEU A 1 93 ? 12.735 -1.901 -15.742 1.00 97.81 93 LEU A N 1
ATOM 719 C CA . LEU A 1 93 ? 13.249 -2.612 -14.587 1.00 97.81 93 LEU A CA 1
ATOM 720 C C . LEU A 1 93 ? 12.306 -2.374 -13.410 1.00 97.81 93 LEU A C 1
ATOM 722 O O . LEU A 1 93 ? 11.973 -1.231 -13.091 1.00 97.81 93 LEU A O 1
ATOM 726 N N . VAL A 1 94 ? 11.867 -3.460 -12.778 1.00 97.75 94 VAL A N 1
ATOM 727 C CA . VAL A 1 94 ? 10.997 -3.419 -11.596 1.00 97.75 94 VAL A CA 1
ATOM 728 C C . VAL A 1 94 ? 11.601 -4.300 -10.518 1.00 97.75 94 VAL A C 1
ATOM 730 O O . VAL A 1 94 ? 11.820 -5.493 -10.747 1.00 97.75 94 VAL A O 1
ATOM 733 N N . GLN A 1 95 ? 11.850 -3.728 -9.341 1.00 95.25 95 GLN A N 1
ATOM 734 C CA . GLN A 1 95 ? 12.321 -4.488 -8.190 1.00 95.25 95 GLN A CA 1
ATOM 735 C C . GLN A 1 95 ? 11.296 -5.560 -7.791 1.00 95.25 95 GLN A C 1
ATOM 737 O O . GLN A 1 95 ? 10.093 -5.311 -7.696 1.00 95.25 95 GLN A O 1
ATOM 742 N N . LYS A 1 96 ? 11.787 -6.778 -7.552 1.00 92.00 96 LYS A N 1
ATOM 743 C CA . LYS A 1 96 ? 11.035 -7.832 -6.877 1.00 92.00 96 LYS A CA 1
ATOM 744 C C . LYS A 1 96 ? 11.014 -7.495 -5.394 1.00 92.00 96 LYS A C 1
ATOM 746 O O . LYS A 1 96 ? 12.044 -7.583 -4.730 1.00 92.00 96 LYS A O 1
ATOM 751 N N . THR A 1 97 ? 9.844 -7.142 -4.883 1.00 83.25 97 THR A N 1
ATOM 752 C CA . THR A 1 97 ? 9.672 -6.816 -3.466 1.00 83.25 97 THR A CA 1
ATOM 753 C C . THR A 1 97 ? 8.833 -7.881 -2.790 1.00 83.25 97 THR A C 1
ATOM 755 O O . THR A 1 97 ? 7.754 -8.228 -3.266 1.00 83.25 97 THR A O 1
ATOM 758 N N . LYS A 1 98 ? 9.335 -8.387 -1.665 1.00 87.88 98 LYS A N 1
ATOM 759 C CA . LYS A 1 98 ? 8.540 -9.112 -0.679 1.00 87.88 98 LYS A CA 1
ATOM 760 C C . LYS A 1 98 ? 8.268 -8.130 0.454 1.00 87.88 98 LYS A C 1
ATOM 762 O O . LYS A 1 98 ? 9.173 -7.842 1.233 1.00 87.88 98 LYS A O 1
ATOM 767 N N . LEU A 1 99 ? 7.071 -7.550 0.452 1.00 90.50 99 LEU A N 1
ATOM 768 C CA . LEU A 1 99 ? 6.666 -6.596 1.480 1.00 90.50 99 LEU A CA 1
ATOM 769 C C . LEU A 1 99 ? 6.462 -7.323 2.812 1.00 90.50 99 LEU A C 1
ATOM 771 O O . LEU A 1 99 ? 5.974 -8.457 2.837 1.00 90.50 99 LEU A O 1
ATOM 775 N N . THR A 1 100 ? 6.840 -6.660 3.895 1.00 93.25 100 THR A N 1
ATOM 776 C CA . THR A 1 100 ? 6.601 -7.103 5.265 1.00 93.25 100 THR A CA 1
ATOM 777 C C . THR A 1 100 ? 5.815 -6.002 5.977 1.00 93.25 100 THR A C 1
ATOM 779 O O . THR A 1 100 ? 6.324 -4.882 6.073 1.00 93.25 100 THR A O 1
ATOM 782 N N . PRO A 1 101 ? 4.593 -6.285 6.465 1.00 96.25 101 PRO A N 1
ATOM 783 C CA . PRO A 1 101 ? 3.800 -5.330 7.238 1.00 96.25 101 PRO A CA 1
ATOM 784 C C . PRO A 1 101 ? 4.604 -4.626 8.332 1.00 96.25 101 PRO A C 1
ATOM 786 O O . PRO A 1 101 ? 5.389 -5.264 9.031 1.00 96.25 101 PRO A O 1
ATOM 789 N N . PHE A 1 102 ? 4.411 -3.311 8.460 1.00 95.81 102 PHE A N 1
ATOM 790 C CA . PHE A 1 102 ? 5.040 -2.433 9.460 1.00 95.81 102 PHE A CA 1
ATOM 791 C C . PHE A 1 102 ? 6.571 -2.310 9.401 1.00 95.81 102 PHE A C 1
ATOM 793 O O . PHE A 1 102 ? 7.159 -1.612 10.225 1.00 95.81 102 PHE A O 1
ATOM 800 N N . VAL A 1 103 ? 7.241 -2.932 8.427 1.00 93.06 103 VAL A N 1
ATOM 801 C CA . VAL A 1 103 ? 8.695 -2.822 8.262 1.00 93.06 103 VAL A CA 1
ATOM 802 C C . VAL A 1 103 ? 9.009 -1.839 7.142 1.00 93.06 103 VAL A C 1
ATOM 804 O O . VAL A 1 103 ? 8.577 -2.011 6.003 1.00 93.06 103 VAL A O 1
ATOM 807 N N . ALA A 1 104 ? 9.796 -0.811 7.457 1.00 91.88 104 ALA A N 1
ATOM 808 C CA . ALA A 1 104 ? 10.325 0.104 6.455 1.00 91.88 104 ALA A CA 1
ATOM 809 C C . ALA A 1 104 ? 11.333 -0.627 5.553 1.00 91.88 104 ALA A C 1
ATOM 811 O O . ALA A 1 104 ? 12.298 -1.226 6.030 1.00 91.88 104 ALA A O 1
ATOM 812 N N . GLN A 1 105 ? 11.117 -0.572 4.239 1.00 89.88 105 GLN A N 1
ATOM 813 C CA . GLN A 1 105 ? 11.935 -1.267 3.248 1.00 89.88 105 GLN A CA 1
ATOM 814 C C . GLN A 1 105 ? 12.411 -0.309 2.157 1.00 89.88 105 GLN A C 1
ATOM 816 O O . GLN A 1 105 ? 11.655 0.530 1.666 1.00 89.88 105 GLN A O 1
ATOM 821 N N . GLY A 1 106 ? 13.665 -0.474 1.734 1.00 90.38 106 GLY A N 1
ATOM 822 C CA . GLY A 1 106 ? 14.200 0.224 0.571 1.00 90.38 106 GLY A CA 1
ATOM 823 C C . GLY A 1 106 ? 13.475 -0.195 -0.712 1.00 90.38 106 GLY A C 1
ATOM 824 O O . GLY A 1 106 ? 13.347 -1.384 -1.019 1.00 90.38 106 GLY A O 1
ATOM 825 N N . TRP A 1 107 ? 13.023 0.793 -1.477 1.00 92.12 107 TRP A N 1
ATOM 826 C CA . TRP A 1 107 ? 12.371 0.616 -2.768 1.00 92.12 107 TRP A CA 1
ATOM 827 C C . TRP A 1 107 ? 13.124 1.395 -3.835 1.00 92.12 107 TRP A C 1
ATOM 829 O O . TRP A 1 107 ? 13.273 2.614 -3.753 1.00 92.12 107 TRP A O 1
ATOM 839 N N . VAL A 1 108 ? 13.585 0.687 -4.856 1.00 94.44 108 VAL A N 1
ATOM 840 C CA . VAL A 1 108 ? 14.139 1.284 -6.060 1.00 94.44 108 VAL A CA 1
ATOM 841 C C . VAL A 1 108 ? 12.986 1.601 -6.998 1.00 94.44 108 VAL A C 1
ATOM 843 O O . VAL A 1 108 ? 12.214 0.719 -7.381 1.00 94.44 108 VAL A O 1
ATOM 846 N N . GLN A 1 109 ? 12.862 2.875 -7.360 1.00 95.12 109 GLN A N 1
ATOM 847 C CA . GLN A 1 109 ? 11.815 3.338 -8.257 1.00 95.12 109 GLN A CA 1
ATOM 848 C C . GLN A 1 109 ? 11.901 2.604 -9.604 1.00 95.12 109 GLN A C 1
ATOM 850 O O . GLN A 1 109 ? 13.009 2.357 -10.095 1.00 95.12 109 GLN A O 1
ATOM 855 N N . PRO A 1 110 ? 10.758 2.271 -10.232 1.00 97.31 110 PRO A N 1
ATOM 856 C CA . PRO A 1 110 ? 10.760 1.614 -11.530 1.00 97.31 110 PRO A CA 1
ATOM 857 C C . PRO A 1 110 ? 11.537 2.426 -12.565 1.00 97.31 110 PRO A C 1
ATOM 859 O O . PRO A 1 110 ? 11.292 3.619 -12.749 1.00 97.31 110 PRO A O 1
ATOM 862 N N . LEU A 1 111 ? 12.448 1.768 -13.276 1.00 96.00 111 LEU A N 1
ATOM 863 C CA . LEU A 1 111 ? 13.313 2.427 -14.247 1.00 96.00 111 LEU A CA 1
ATOM 864 C C . LEU A 1 111 ? 12.908 2.022 -15.659 1.00 96.00 111 LEU A C 1
ATOM 866 O O . LEU A 1 111 ? 13.075 0.871 -16.057 1.00 96.00 111 LEU A O 1
ATOM 870 N N . MET A 1 112 ? 12.395 2.978 -16.429 1.00 95.75 112 MET A N 1
ATOM 871 C CA . MET A 1 112 ? 12.172 2.805 -17.861 1.00 95.75 112 MET A CA 1
ATOM 872 C C . MET A 1 112 ? 13.304 3.473 -18.637 1.00 95.75 112 MET A C 1
ATOM 874 O O . MET A 1 112 ? 13.577 4.653 -18.433 1.00 95.75 112 MET A O 1
ATOM 878 N N . LEU A 1 113 ? 13.958 2.729 -19.526 1.00 92.88 113 LEU A N 1
ATOM 879 C CA . LEU A 1 113 ? 15.122 3.191 -20.286 1.00 92.88 113 LEU A CA 1
ATOM 880 C C . LEU A 1 113 ? 15.093 2.667 -21.722 1.00 92.88 113 LEU A C 1
ATOM 882 O O . LEU A 1 113 ? 14.395 1.701 -22.026 1.00 92.88 113 LEU A O 1
ATOM 886 N N . ARG A 1 114 ? 15.869 3.297 -22.604 1.00 90.88 114 ARG A N 1
ATOM 887 C CA . ARG A 1 114 ? 16.145 2.806 -23.957 1.00 90.88 114 ARG A CA 1
ATOM 888 C C . ARG A 1 114 ? 17.646 2.585 -24.068 1.00 90.88 114 ARG A C 1
ATOM 890 O O . ARG A 1 114 ? 18.399 3.517 -23.812 1.00 90.88 114 ARG A O 1
ATOM 897 N N . ALA A 1 115 ? 18.063 1.369 -24.405 1.00 89.12 115 ALA A N 1
ATOM 898 C CA . ALA A 1 115 ? 19.483 1.081 -24.563 1.00 89.12 115 ALA A CA 1
ATOM 899 C C . ALA A 1 115 ? 20.029 1.802 -25.807 1.00 89.12 115 ALA A C 1
ATOM 901 O O . ALA A 1 115 ? 19.340 1.887 -26.829 1.00 89.12 115 ALA A O 1
ATOM 902 N N . ASN A 1 116 ? 21.249 2.323 -25.720 1.00 84.06 116 ASN A N 1
ATOM 903 C CA . ASN A 1 116 ? 21.993 2.916 -26.832 1.00 84.06 116 ASN A CA 1
ATOM 904 C C . ASN A 1 116 ? 23.281 2.106 -27.090 1.00 84.06 116 ASN A C 1
ATOM 906 O O . ASN A 1 116 ? 23.538 1.119 -26.402 1.00 84.06 116 ASN A O 1
ATOM 910 N N . ASP A 1 117 ? 24.068 2.507 -28.087 1.00 80.62 117 ASP A N 1
ATOM 911 C CA . ASP A 1 117 ? 25.299 1.804 -28.486 1.00 80.62 117 ASP A CA 1
ATOM 912 C C . ASP A 1 117 ? 26.503 2.087 -27.562 1.00 80.62 117 ASP A C 1
ATOM 914 O O . ASP A 1 117 ? 27.533 1.427 -27.661 1.00 80.62 117 ASP A O 1
ATOM 918 N N . GLN A 1 118 ? 26.374 3.057 -26.651 1.00 73.69 118 GLN A N 1
ATOM 919 C CA . GLN A 1 118 ? 27.424 3.561 -25.757 1.00 73.69 118 GLN A CA 1
ATOM 920 C C . GLN A 1 118 ? 26.914 3.584 -24.308 1.00 73.69 118 GLN A C 1
ATOM 922 O O . GLN A 1 118 ? 26.884 4.635 -23.671 1.00 73.69 118 GLN A O 1
ATOM 927 N N . MET A 1 119 ? 26.408 2.456 -23.801 1.00 66.62 119 MET A N 1
ATOM 928 C CA . MET A 1 119 ? 25.772 2.455 -22.479 1.00 66.62 119 MET A CA 1
ATOM 929 C C . MET A 1 119 ? 26.757 2.840 -21.374 1.00 66.62 119 MET A C 1
ATOM 931 O O . MET A 1 119 ? 27.717 2.126 -21.090 1.00 66.62 119 MET A O 1
ATOM 935 N N . GLU A 1 120 ? 26.435 3.943 -20.709 1.00 71.44 120 GLU A N 1
ATOM 936 C CA . GLU A 1 120 ? 26.999 4.357 -19.430 1.00 71.44 120 GLU A CA 1
ATOM 937 C C . GLU A 1 120 ? 26.221 3.731 -18.259 1.00 71.44 120 GLU A C 1
ATOM 939 O O . GLU A 1 120 ? 25.156 3.122 -18.423 1.00 71.44 120 GLU A O 1
ATOM 944 N N . THR A 1 121 ? 26.761 3.887 -17.049 1.00 84.62 121 THR A N 1
ATOM 945 C CA . THR A 1 121 ? 26.078 3.498 -15.811 1.00 84.62 121 THR A CA 1
ATOM 946 C C . THR A 1 121 ? 24.909 4.443 -15.539 1.00 84.62 121 THR A C 1
ATOM 948 O O . THR A 1 121 ? 25.091 5.649 -15.415 1.00 84.62 121 THR A O 1
ATOM 951 N N . ILE A 1 122 ? 23.702 3.889 -15.405 1.00 89.88 122 ILE A N 1
ATOM 952 C CA . ILE A 1 122 ? 22.484 4.644 -15.094 1.00 89.88 122 ILE A CA 1
ATOM 953 C C . ILE A 1 122 ? 22.239 4.623 -13.590 1.00 89.88 122 ILE A C 1
ATOM 955 O O . ILE A 1 122 ? 22.186 3.558 -12.979 1.00 89.88 122 ILE A O 1
ATOM 959 N N . GLU A 1 123 ? 22.008 5.784 -12.992 1.00 91.12 123 GLU A N 1
ATOM 960 C CA . GLU A 1 123 ? 21.659 5.877 -11.576 1.00 91.12 123 GLU A CA 1
ATOM 961 C C . GLU A 1 123 ? 20.164 5.643 -11.346 1.00 91.12 123 GLU A C 1
ATOM 963 O O . GLU A 1 123 ? 19.303 6.363 -11.859 1.00 91.12 123 GLU A O 1
ATOM 968 N N . ALA A 1 124 ? 19.840 4.627 -10.547 1.00 92.56 124 ALA A N 1
ATOM 969 C CA . ALA A 1 124 ? 18.484 4.387 -10.091 1.00 92.56 124 ALA A CA 1
ATOM 970 C C . ALA A 1 124 ? 18.179 5.209 -8.835 1.00 92.56 124 ALA A C 1
ATOM 972 O O . ALA A 1 124 ? 19.008 5.367 -7.939 1.00 92.56 124 ALA A O 1
ATOM 973 N N . LYS A 1 125 ? 16.940 5.693 -8.745 1.00 92.31 125 LYS A N 1
ATOM 974 C CA . LYS A 1 125 ? 16.459 6.439 -7.581 1.00 92.31 125 LYS A CA 1
ATOM 975 C C . LYS A 1 125 ? 15.832 5.503 -6.563 1.00 92.31 125 LYS A C 1
ATOM 977 O O . LYS A 1 125 ? 15.103 4.578 -6.917 1.00 92.31 125 LYS A O 1
ATOM 982 N N . GLY A 1 126 ? 16.108 5.772 -5.294 1.00 90.62 126 GLY A N 1
ATOM 983 C CA . GLY A 1 126 ? 15.587 5.017 -4.165 1.00 90.62 126 GLY A CA 1
ATOM 984 C C . GLY A 1 126 ? 14.645 5.839 -3.317 1.00 90.62 126 GLY A C 1
ATOM 985 O O . GLY A 1 126 ? 14.716 7.064 -3.274 1.00 90.62 126 GLY A O 1
ATOM 986 N N . THR A 1 127 ? 13.772 5.139 -2.620 1.00 91.31 127 THR A N 1
ATOM 987 C CA . THR A 1 127 ? 12.908 5.675 -1.578 1.00 91.31 127 THR A CA 1
ATOM 988 C C . THR A 1 127 ? 12.654 4.581 -0.541 1.00 91.31 127 THR A C 1
ATOM 990 O O . THR A 1 127 ? 13.244 3.500 -0.621 1.00 91.31 127 THR A O 1
ATOM 993 N N . THR A 1 128 ? 11.789 4.855 0.425 1.00 91.75 128 THR A N 1
ATOM 994 C CA . THR A 1 128 ? 11.376 3.900 1.451 1.00 91.75 128 THR A CA 1
ATOM 995 C C . THR A 1 128 ? 9.883 3.668 1.332 1.00 91.75 128 THR A C 1
ATOM 997 O O . THR A 1 128 ? 9.116 4.618 1.147 1.00 91.75 128 THR A O 1
ATOM 1000 N N . VAL A 1 129 ? 9.484 2.408 1.457 1.00 94.25 129 VAL A N 1
ATOM 1001 C CA . VAL A 1 129 ? 8.084 2.004 1.536 1.00 94.25 129 VAL A CA 1
ATOM 1002 C C . VAL A 1 129 ? 7.794 1.305 2.856 1.00 94.25 129 VAL A C 1
ATOM 1004 O O . VAL A 1 129 ? 8.670 0.631 3.396 1.00 94.25 129 VAL A O 1
ATOM 1007 N N . VAL A 1 130 ? 6.578 1.460 3.373 1.00 94.94 130 VAL A N 1
ATOM 1008 C CA . VAL A 1 130 ? 6.099 0.728 4.554 1.00 94.94 130 VAL A CA 1
ATOM 1009 C C . VAL A 1 130 ? 4.640 0.331 4.361 1.00 94.94 130 VAL A C 1
ATOM 1011 O O . VAL A 1 130 ? 3.810 1.143 3.962 1.00 94.94 130 VAL A O 1
ATOM 1014 N N . GLU A 1 131 ? 4.328 -0.935 4.606 1.00 95.62 131 GLU A N 1
ATOM 1015 C CA . GLU A 1 131 ? 2.971 -1.461 4.477 1.00 95.62 131 GLU A CA 1
ATOM 1016 C C . GLU A 1 131 ? 2.209 -1.238 5.794 1.00 95.62 131 GLU A C 1
ATOM 1018 O O . GLU A 1 131 ? 2.567 -1.821 6.820 1.00 95.62 131 GLU A O 1
ATOM 1023 N N . GLN A 1 132 ? 1.183 -0.384 5.770 1.00 96.62 132 GLN A N 1
ATOM 1024 C CA . GLN A 1 132 ? 0.347 -0.038 6.926 1.00 96.62 132 GLN A CA 1
ATOM 1025 C C . GLN A 1 132 ? -1.124 0.123 6.509 1.00 96.62 132 GLN A C 1
ATOM 1027 O O . GLN A 1 132 ? -1.381 0.570 5.388 1.00 96.62 132 GLN A O 1
ATOM 1032 N N . PRO A 1 133 ? -2.093 -0.190 7.394 1.00 98.12 133 PRO A N 1
ATOM 1033 C CA . PRO A 1 133 ? -3.509 0.017 7.109 1.00 98.12 133 PRO A CA 1
ATOM 1034 C C . PRO A 1 133 ? -3.872 1.497 6.926 1.00 98.12 133 PRO A C 1
ATOM 1036 O O . PRO A 1 133 ? -3.494 2.351 7.733 1.00 98.12 133 PRO A O 1
ATOM 1039 N N . TYR A 1 134 ? -4.675 1.788 5.905 1.00 98.56 134 TYR A N 1
ATOM 1040 C CA . TYR A 1 134 ? -5.381 3.057 5.750 1.00 98.56 134 TYR A CA 1
ATOM 1041 C C . TYR A 1 134 ? -6.654 2.877 4.920 1.00 98.56 134 TYR A C 1
ATOM 1043 O O . TYR A 1 134 ? -6.787 1.925 4.151 1.00 98.56 134 TYR A O 1
ATOM 1051 N N . PHE A 1 135 ? -7.575 3.822 5.059 1.00 98.50 135 PHE A N 1
ATOM 1052 C CA . PHE A 1 135 ? -8.780 3.952 4.243 1.00 98.50 135 PHE A CA 1
ATOM 1053 C C . PHE A 1 135 ? -9.255 5.406 4.255 1.00 98.50 135 PHE A C 1
ATOM 1055 O O . PHE A 1 135 ? -8.617 6.272 4.856 1.00 98.50 135 PHE A O 1
ATOM 1062 N N . TYR A 1 136 ? -10.374 5.689 3.589 1.00 98.19 136 TYR A N 1
ATOM 1063 C CA . TYR A 1 136 ? -10.908 7.039 3.507 1.00 98.19 136 TYR A CA 1
ATOM 1064 C C . TYR A 1 136 ? -12.358 7.142 3.976 1.00 98.19 136 TYR A C 1
ATOM 1066 O O . TYR A 1 136 ? -13.257 6.495 3.442 1.00 98.19 136 TYR A O 1
ATOM 1074 N N . LYS A 1 137 ? -12.608 8.041 4.922 1.00 97.94 137 LYS A N 1
ATOM 1075 C CA . LYS A 1 137 ? -13.939 8.457 5.340 1.00 97.94 137 LYS A CA 1
ATOM 1076 C C . LYS A 1 137 ? -14.527 9.458 4.354 1.00 97.94 137 LYS A C 1
ATOM 1078 O O . LYS A 1 137 ? -13.978 10.536 4.128 1.00 97.94 137 LYS A O 1
ATOM 1083 N N . TYR A 1 138 ? -15.689 9.116 3.818 1.00 97.75 138 TYR A N 1
ATOM 1084 C CA . TYR A 1 138 ? -16.495 9.988 2.977 1.00 97.75 138 TYR A CA 1
ATOM 1085 C C . TYR A 1 138 ? -17.896 10.174 3.562 1.00 97.75 138 TYR A C 1
ATOM 1087 O O . TYR A 1 138 ? -18.366 9.406 4.408 1.00 97.75 138 TYR A O 1
ATOM 1095 N N . GLY A 1 139 ? -18.543 11.236 3.104 1.00 97.12 139 GLY A N 1
ATOM 1096 C CA . GLY A 1 139 ? -19.921 11.581 3.387 1.00 97.12 139 GLY A CA 1
ATOM 1097 C C . GLY A 1 139 ? -20.706 11.656 2.095 1.00 97.12 139 GLY A C 1
ATOM 1098 O O . GLY A 1 139 ? -20.198 12.186 1.105 1.00 97.12 139 GLY A O 1
ATOM 1099 N N . THR A 1 140 ? -21.928 11.146 2.126 1.00 96.81 140 THR A N 1
ATOM 1100 C CA . THR A 1 140 ? -22.922 11.307 1.067 1.00 96.81 140 THR A CA 1
ATOM 1101 C C . THR A 1 140 ? -23.907 12.380 1.517 1.00 96.81 140 THR A C 1
ATOM 1103 O O . THR A 1 140 ? -24.588 12.209 2.528 1.00 96.81 140 THR A O 1
ATOM 1106 N N . GLY A 1 141 ? -23.935 13.507 0.808 1.00 94.69 141 GLY A N 1
ATOM 1107 C CA . GLY A 1 141 ? -24.888 14.585 1.044 1.00 94.69 141 GLY A CA 1
ATOM 1108 C C . GLY A 1 141 ? -26.322 14.176 0.711 1.00 94.69 141 GLY A C 1
ATOM 1109 O O . GLY A 1 141 ? -26.547 13.193 0.005 1.00 94.69 141 GLY A O 1
ATOM 1110 N N . ASN A 1 142 ? -27.293 14.966 1.174 1.00 93.75 142 ASN A N 1
ATOM 1111 C CA . ASN A 1 142 ? -28.717 14.740 0.873 1.00 93.75 142 ASN A CA 1
ATOM 1112 C C . ASN A 1 142 ? -29.031 14.838 -0.636 1.00 93.75 142 ASN A C 1
ATOM 1114 O O . ASN A 1 142 ? -30.031 14.306 -1.102 1.00 93.75 142 ASN A O 1
ATOM 1118 N N . ASP A 1 143 ? -28.153 15.489 -1.399 1.00 93.88 143 ASP A N 1
ATOM 1119 C CA . ASP A 1 143 ? -28.168 15.602 -2.861 1.00 93.88 143 ASP A CA 1
ATOM 1120 C C . ASP A 1 143 ? -27.381 14.481 -3.577 1.00 93.88 143 ASP A C 1
ATOM 1122 O O . ASP A 1 143 ? -27.225 14.504 -4.796 1.00 93.88 143 ASP A O 1
ATOM 1126 N N . GLY A 1 144 ? -26.847 13.512 -2.828 1.00 93.75 144 GLY A N 1
ATOM 1127 C CA . GLY A 1 144 ? -26.012 12.425 -3.338 1.00 93.75 144 GLY A CA 1
ATOM 1128 C C . GLY A 1 144 ? -24.540 12.792 -3.555 1.00 93.75 144 GLY A C 1
ATOM 1129 O O . GLY A 1 144 ? -23.751 11.926 -3.944 1.00 93.75 144 GLY A O 1
ATOM 1130 N N . THR A 1 145 ? -24.124 14.038 -3.294 1.00 95.88 145 THR A N 1
ATOM 1131 C CA . THR A 1 145 ? -22.722 14.444 -3.468 1.00 95.88 145 THR A CA 1
ATOM 1132 C C . THR A 1 145 ? -21.806 13.716 -2.486 1.00 95.88 145 THR A C 1
ATOM 1134 O O . THR A 1 145 ? -22.082 13.633 -1.291 1.00 95.88 145 THR A O 1
ATOM 1137 N N . LYS A 1 146 ? -20.680 13.189 -2.981 1.00 96.62 146 LYS A N 1
ATOM 1138 C CA . LYS A 1 146 ? -19.684 12.477 -2.167 1.00 96.62 146 LYS A CA 1
ATOM 1139 C C . LYS A 1 146 ? -18.492 13.383 -1.877 1.00 96.62 146 LYS A C 1
ATOM 1141 O O . LYS A 1 146 ? -17.890 13.916 -2.807 1.00 96.62 146 LYS A O 1
ATOM 1146 N N . ARG A 1 147 ? -18.113 13.522 -0.606 1.00 96.44 147 ARG A N 1
ATOM 1147 C CA . ARG A 1 147 ? -16.972 14.354 -0.175 1.00 96.44 147 ARG A CA 1
ATOM 1148 C C . ARG A 1 147 ? -16.190 13.718 0.975 1.00 96.44 147 ARG A C 1
ATOM 1150 O O . ARG A 1 147 ? -16.803 12.998 1.764 1.00 96.44 147 ARG A O 1
ATOM 1157 N N . PRO A 1 148 ? -14.871 13.957 1.081 1.00 97.69 148 PRO A N 1
ATOM 1158 C CA . PRO A 1 148 ? -14.096 13.492 2.227 1.00 97.69 148 PRO A CA 1
ATOM 1159 C C . PRO A 1 148 ? -14.619 14.132 3.517 1.00 97.69 148 PRO A C 1
ATOM 1161 O O . PRO A 1 148 ? -15.036 15.293 3.505 1.00 97.69 148 PRO A O 1
ATOM 1164 N N . LEU A 1 149 ? -14.591 13.386 4.622 1.00 97.94 149 LEU A N 1
ATOM 1165 C CA . LEU A 1 149 ? -14.972 13.898 5.938 1.00 97.94 149 LEU A CA 1
ATOM 1166 C C . LEU A 1 149 ? -13.793 13.865 6.898 1.00 97.94 149 LEU A C 1
ATOM 1168 O O . LEU A 1 149 ? -13.207 12.807 7.116 1.00 97.94 149 LEU A O 1
ATOM 1172 N N . ALA A 1 150 ? -13.515 15.003 7.524 1.00 98.50 150 ALA A N 1
ATOM 1173 C CA . ALA A 1 150 ? -12.575 15.105 8.632 1.00 98.50 150 ALA A CA 1
ATOM 1174 C C . ALA A 1 150 ? -13.278 14.882 9.976 1.00 98.50 150 ALA A C 1
ATOM 1176 O O . ALA A 1 150 ? -14.447 15.238 10.129 1.00 98.50 150 ALA A O 1
ATOM 1177 N N . GLY A 1 151 ? -12.540 14.364 10.955 1.00 98.12 151 GLY A N 1
ATOM 1178 C CA . GLY A 1 151 ? -12.966 14.282 12.351 1.00 98.12 151 GLY A CA 1
ATOM 1179 C C . GLY A 1 151 ? -13.759 13.034 12.739 1.00 98.12 151 GLY A C 1
ATOM 1180 O O . GLY A 1 151 ? -14.152 12.939 13.897 1.00 98.12 151 GLY A O 1
ATOM 1181 N N . ALA A 1 152 ? -13.970 12.072 11.836 1.00 98.31 152 ALA A N 1
ATOM 1182 C CA . ALA A 1 152 ? -14.559 10.786 12.214 1.00 98.31 152 ALA A CA 1
ATOM 1183 C C . ALA A 1 152 ? -13.590 10.045 13.137 1.00 98.31 152 ALA A C 1
ATOM 1185 O O . ALA A 1 152 ? -12.412 9.945 12.794 1.00 98.31 152 ALA A O 1
ATOM 1186 N N . GLN A 1 153 ? -14.068 9.524 14.266 1.00 98.12 153 GLN A N 1
ATOM 1187 C CA . GLN A 1 153 ? -13.237 8.781 15.213 1.00 98.12 153 GLN A CA 1
ATOM 1188 C C . GLN A 1 153 ? -13.469 7.282 15.079 1.00 98.12 153 GLN A C 1
ATOM 1190 O O . GLN A 1 153 ? -14.602 6.798 15.141 1.00 98.12 153 GLN A O 1
ATOM 1195 N N . PHE A 1 154 ? -12.369 6.546 14.978 1.00 98.31 154 PHE A N 1
ATOM 1196 C CA . PHE A 1 154 ? -12.341 5.092 14.940 1.00 98.31 154 PHE A CA 1
ATOM 1197 C C . PHE A 1 154 ? -11.524 4.529 16.095 1.00 98.31 154 PHE A C 1
ATOM 1199 O O . PHE A 1 154 ? -10.571 5.152 16.556 1.00 98.31 154 PHE A O 1
ATOM 1206 N N . VAL A 1 155 ? -11.854 3.312 16.512 1.00 98.06 155 VAL A N 1
ATOM 1207 C CA . VAL A 1 155 ? -11.021 2.481 17.390 1.00 98.06 155 VAL A CA 1
ATOM 1208 C C . VAL A 1 155 ? -10.650 1.201 16.655 1.00 98.06 155 VAL A C 1
ATOM 1210 O O . VAL A 1 155 ? -11.435 0.716 15.842 1.00 98.06 155 VAL A O 1
ATOM 1213 N N . LEU A 1 156 ? -9.470 0.642 16.923 1.00 98.56 156 LEU A N 1
ATOM 1214 C CA . LEU A 1 156 ? -9.079 -0.647 16.349 1.00 98.56 156 LEU A CA 1
ATOM 1215 C C . LEU A 1 156 ? -9.463 -1.784 17.298 1.00 98.56 156 LEU A C 1
ATOM 1217 O O . LEU A 1 156 ? -9.150 -1.739 18.491 1.00 98.56 156 LEU A O 1
ATOM 1221 N N . THR A 1 157 ? -10.099 -2.818 16.758 1.00 98.25 157 THR A N 1
ATOM 1222 C CA . THR A 1 157 ? -10.518 -4.004 17.501 1.00 98.25 157 THR A CA 1
ATOM 1223 C C . THR A 1 157 ? -9.984 -5.292 16.880 1.00 98.25 157 THR A C 1
ATOM 1225 O O . THR A 1 157 ? -9.623 -5.331 15.704 1.00 98.25 157 THR A O 1
ATOM 1228 N N . GLN A 1 158 ? -9.935 -6.351 17.686 1.00 97.94 158 GLN A N 1
ATOM 1229 C CA . GLN A 1 158 ? -9.728 -7.732 17.244 1.00 97.94 158 GLN A CA 1
ATOM 1230 C C . GLN A 1 158 ? -10.635 -8.673 18.042 1.00 97.94 158 GLN A C 1
ATOM 1232 O O . GLN A 1 158 ? -11.102 -8.318 19.128 1.00 97.94 158 GLN A O 1
ATOM 1237 N N . VAL A 1 159 ? -10.854 -9.888 17.539 1.00 97.12 159 VAL A N 1
ATOM 1238 C CA . VAL A 1 159 ? -11.588 -10.938 18.261 1.00 97.12 159 VAL A CA 1
ATOM 1239 C C . VAL A 1 159 ? -10.640 -12.083 18.595 1.00 97.12 159 VAL A C 1
ATOM 1241 O O . VAL A 1 159 ? -10.111 -12.742 17.705 1.00 97.12 159 VAL A O 1
ATOM 1244 N N . VAL A 1 160 ? -10.447 -12.352 19.887 1.00 94.62 160 VAL A N 1
ATOM 1245 C CA . VAL A 1 160 ? -9.600 -13.447 20.384 1.00 94.62 160 VAL A CA 1
ATOM 1246 C C . VAL A 1 160 ? -10.439 -14.331 21.296 1.00 94.62 160 VAL A C 1
ATOM 1248 O O . VAL A 1 160 ? -11.037 -13.847 22.251 1.00 94.62 160 VAL A O 1
ATOM 1251 N N . ALA A 1 161 ? -10.513 -15.630 20.988 1.00 94.06 161 ALA A N 1
ATOM 1252 C CA . ALA A 1 161 ? -11.322 -16.602 21.736 1.00 94.06 161 ALA A CA 1
ATOM 1253 C C . ALA A 1 161 ? -12.795 -16.167 21.940 1.00 94.06 161 ALA A C 1
ATOM 1255 O O . ALA A 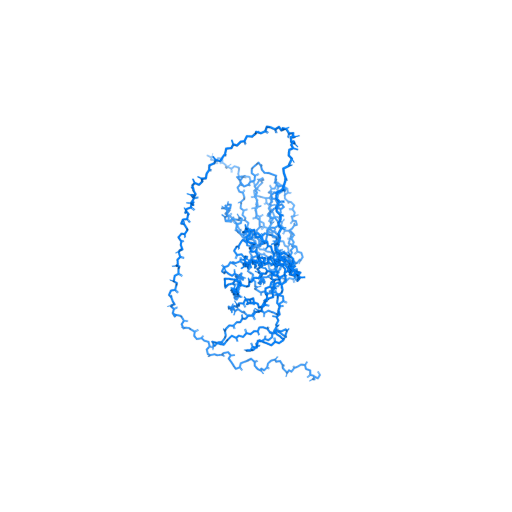1 161 ? -13.383 -16.399 22.992 1.00 94.06 161 ALA A O 1
ATOM 1256 N N . GLY A 1 162 ? -13.387 -15.512 20.934 1.00 94.06 162 GLY A N 1
ATOM 1257 C CA . GLY A 1 162 ? -14.767 -15.010 20.979 1.00 94.06 162 GLY A CA 1
ATOM 1258 C C . GLY A 1 162 ? -14.953 -13.691 21.738 1.00 94.06 162 GLY A C 1
ATOM 1259 O O . GLY A 1 162 ? -16.052 -13.144 21.732 1.00 94.06 162 GLY A O 1
ATOM 1260 N N . GLN A 1 163 ? -13.899 -13.145 22.348 1.00 95.62 163 GLN A N 1
ATOM 1261 C CA . GLN A 1 163 ? -13.939 -11.861 23.039 1.00 95.62 163 GLN A CA 1
ATOM 1262 C C . GLN A 1 163 ? -13.412 -10.741 22.137 1.00 95.62 163 GLN A C 1
ATOM 1264 O O . GLN A 1 163 ? -12.319 -10.844 21.577 1.00 95.62 163 GLN A O 1
ATOM 1269 N N . ARG A 1 164 ? -14.175 -9.646 22.028 1.00 96.56 164 ARG A N 1
ATOM 1270 C CA . ARG A 1 164 ? -13.710 -8.411 21.386 1.00 96.56 164 ARG A CA 1
ATOM 1271 C C . ARG A 1 164 ? -12.724 -7.691 22.302 1.00 96.56 164 ARG A C 1
ATOM 1273 O O . ARG A 1 164 ? -13.010 -7.477 23.479 1.00 96.56 164 ARG A O 1
ATOM 1280 N N . LEU A 1 165 ? -11.591 -7.299 21.735 1.00 97.88 165 LEU A N 1
ATOM 1281 C CA . LEU A 1 165 ? -10.555 -6.512 22.389 1.00 97.88 165 LEU A CA 1
ATOM 1282 C C . LEU A 1 165 ? -10.328 -5.203 21.627 1.00 97.88 165 LEU A C 1
ATOM 1284 O O . LEU A 1 165 ? -10.455 -5.174 20.406 1.00 97.88 165 LEU A O 1
ATOM 1288 N N . TYR A 1 166 ? -9.948 -4.153 22.346 1.00 98.06 166 TYR A N 1
ATOM 1289 C CA . TYR A 1 166 ? -9.701 -2.799 21.852 1.00 98.06 166 TYR A CA 1
ATOM 1290 C C . TYR A 1 166 ? -8.227 -2.440 22.030 1.00 98.06 166 TYR A C 1
ATOM 1292 O O . TYR A 1 166 ? -7.673 -2.673 23.108 1.00 98.06 166 TYR A O 1
ATOM 1300 N N . LEU A 1 167 ? -7.608 -1.866 20.999 1.00 98.19 167 LEU A N 1
ATOM 1301 C CA . LEU A 1 167 ? -6.233 -1.373 21.074 1.00 98.19 167 LEU A CA 1
ATOM 1302 C C . LEU A 1 167 ? -6.167 -0.154 22.004 1.00 98.19 167 LEU A C 1
ATOM 1304 O O . LEU A 1 167 ? -6.912 0.810 21.825 1.00 98.19 167 LEU A O 1
ATOM 1308 N N . THR A 1 168 ? -5.271 -0.179 22.984 1.00 97.38 168 THR A N 1
ATOM 1309 C CA . THR A 1 168 ? -5.026 0.945 23.893 1.00 97.38 168 THR A CA 1
ATOM 1310 C C . THR A 1 168 ? -3.923 1.863 23.374 1.00 97.38 168 THR A C 1
ATOM 1312 O O . THR A 1 168 ? -3.112 1.474 22.537 1.00 97.38 168 THR A O 1
ATOM 1315 N N . GLU A 1 169 ? -3.852 3.078 23.915 1.00 95.12 169 GLU A N 1
ATOM 1316 C CA . GLU A 1 169 ? -2.779 4.047 23.640 1.00 95.12 169 GLU A CA 1
ATOM 1317 C C . GLU A 1 169 ? -1.384 3.511 24.016 1.00 95.12 169 GLU A C 1
ATOM 1319 O O . GLU A 1 169 ? -0.384 3.886 23.408 1.00 95.12 169 GLU A O 1
ATOM 1324 N N . SER A 1 170 ? -1.303 2.590 24.987 1.00 93.44 170 SER A N 1
ATOM 1325 C CA . SER A 1 170 ? -0.056 1.899 25.349 1.00 93.44 170 SER A CA 1
ATOM 1326 C C . SER A 1 170 ? 0.378 0.839 24.331 1.00 93.44 170 SER A C 1
ATOM 1328 O O . SER A 1 170 ? 1.505 0.354 24.410 1.00 93.44 170 SER A O 1
ATOM 1330 N N . GLY A 1 171 ? -0.491 0.475 23.381 1.00 94.19 171 GLY A N 1
ATOM 1331 C CA . GLY A 1 171 ? -0.259 -0.615 22.435 1.00 94.19 171 GLY A CA 1
ATOM 1332 C C . GLY A 1 171 ? -0.742 -1.990 22.893 1.00 94.19 171 GLY A C 1
ATOM 1333 O O . GLY A 1 171 ? -0.513 -2.975 22.192 1.00 94.19 171 GLY A O 1
ATOM 1334 N N . ASP A 1 172 ? -1.406 -2.064 24.045 1.00 95.06 172 ASP A N 1
ATOM 1335 C CA . ASP A 1 172 ? -1.969 -3.296 24.589 1.00 95.06 172 ASP A CA 1
ATOM 1336 C C . ASP A 1 172 ? -3.408 -3.522 24.101 1.00 95.06 172 ASP A C 1
ATOM 1338 O O . ASP A 1 172 ? -4.004 -2.706 23.396 1.00 95.06 172 ASP A O 1
ATOM 1342 N N . TRP A 1 173 ? -3.990 -4.650 24.502 1.00 96.56 173 TRP A N 1
ATOM 1343 C CA . TRP A 1 173 ? -5.369 -5.007 24.184 1.00 96.56 173 TRP A CA 1
ATOM 1344 C C . TRP A 1 173 ? -6.226 -5.059 25.448 1.00 96.56 173 TRP A C 1
ATOM 1346 O O . TRP A 1 173 ? -5.913 -5.783 26.392 1.00 96.56 173 TRP A O 1
ATOM 1356 N N . SER A 1 174 ? -7.335 -4.319 25.448 1.00 96.19 174 SER A N 1
ATOM 1357 C CA . SER A 1 174 ? -8.303 -4.260 26.550 1.00 96.19 174 SER A CA 1
ATOM 1358 C C . SER A 1 174 ? -9.624 -4.916 26.161 1.00 96.19 174 SER A C 1
ATOM 1360 O O . SER A 1 174 ? -10.122 -4.705 25.061 1.00 96.19 174 SER A O 1
ATOM 1362 N N . GLY A 1 175 ? -10.248 -5.662 27.075 1.00 94.88 175 GLY A N 1
ATOM 1363 C CA . GLY A 1 175 ? -11.612 -6.177 26.885 1.00 94.88 175 GLY A CA 1
ATOM 1364 C C . GLY A 1 175 ? -12.716 -5.134 27.094 1.00 94.88 175 GLY A C 1
ATOM 1365 O O . GLY A 1 175 ? -13.887 -5.446 26.902 1.00 94.88 175 GLY A O 1
ATOM 1366 N N . VAL A 1 176 ? -12.361 -3.917 27.513 1.00 90.38 176 VAL A N 1
ATOM 1367 C CA . VAL A 1 176 ? -13.303 -2.838 27.830 1.00 90.38 176 VAL A CA 1
ATOM 1368 C C . VAL A 1 176 ? -12.903 -1.578 27.075 1.00 90.38 176 VAL A C 1
ATOM 1370 O O . VAL A 1 176 ? -11.726 -1.210 27.048 1.00 90.38 176 VAL A O 1
ATOM 1373 N N . GLN A 1 177 ? -13.891 -0.896 26.499 1.00 89.94 177 GLN A N 1
ATOM 1374 C CA . GLN A 1 177 ? -13.692 0.382 25.831 1.00 89.94 177 GLN A CA 1
ATOM 1375 C C . GLN A 1 177 ? -13.616 1.519 26.863 1.00 89.94 177 GLN A C 1
ATOM 1377 O O . GLN A 1 177 ? -14.627 2.087 27.267 1.00 89.94 177 GLN A O 1
ATOM 1382 N N . THR A 1 178 ? -12.407 1.812 27.331 1.00 88.38 178 THR A N 1
ATOM 1383 C CA . THR A 1 178 ? -12.107 2.863 28.316 1.00 88.38 178 THR A CA 1
ATOM 1384 C C . THR A 1 178 ? -11.597 4.141 27.639 1.00 88.38 178 THR A C 1
ATOM 1386 O O . THR A 1 178 ? -11.420 4.198 26.422 1.00 88.38 178 THR A O 1
ATOM 1389 N N . ALA A 1 179 ? -11.314 5.181 28.432 1.00 85.75 179 ALA A N 1
ATOM 1390 C CA . ALA A 1 179 ? -10.688 6.411 27.938 1.00 85.75 179 ALA A CA 1
ATOM 1391 C C . ALA A 1 179 ? -9.293 6.188 27.318 1.00 85.75 179 ALA A C 1
ATOM 1393 O O . ALA A 1 179 ? -8.879 6.990 26.497 1.00 85.75 179 ALA A O 1
ATOM 1394 N N . THR A 1 180 ? -8.611 5.094 27.669 1.00 92.69 180 THR A N 1
ATOM 1395 C CA . THR A 1 180 ? -7.261 4.740 27.196 1.00 92.69 180 THR A CA 1
ATOM 1396 C C . THR A 1 180 ? -7.256 3.965 25.877 1.00 92.69 180 THR A C 1
ATOM 1398 O O . THR A 1 180 ? -6.213 3.448 25.480 1.00 92.69 180 THR A O 1
ATOM 1401 N N . VAL A 1 181 ? -8.413 3.781 25.232 1.00 96.62 181 VAL A N 1
ATOM 1402 C CA . VAL A 1 181 ? -8.489 3.172 23.898 1.00 96.62 181 VAL A CA 1
ATOM 1403 C C . VAL A 1 181 ? -7.961 4.157 22.862 1.00 96.62 181 VAL A C 1
ATOM 1405 O O . VAL A 1 181 ? -8.434 5.292 22.788 1.00 96.62 181 VAL A O 1
ATOM 1408 N N . GLN A 1 182 ? -7.021 3.692 22.038 1.00 97.44 182 GLN A N 1
ATOM 1409 C CA . GLN A 1 182 ? -6.439 4.479 20.958 1.00 97.44 182 GLN A CA 1
ATOM 1410 C C . GLN A 1 182 ? -7.531 4.867 19.959 1.00 97.44 182 GLN A C 1
ATOM 1412 O O . GLN A 1 182 ? -8.255 4.008 19.441 1.00 97.44 182 GLN A O 1
ATOM 1417 N N . ARG A 1 183 ? -7.615 6.165 19.659 1.00 97.12 183 ARG A N 1
ATOM 1418 C CA . ARG A 1 183 ? -8.501 6.702 18.625 1.00 97.12 183 ARG A CA 1
ATOM 1419 C C . ARG A 1 183 ? -7.723 7.104 17.382 1.00 97.12 183 ARG A C 1
ATOM 1421 O O . ARG A 1 183 ? -6.640 7.674 17.469 1.00 97.12 183 ARG A O 1
ATOM 1428 N N . PHE A 1 184 ? -8.324 6.843 16.230 1.00 98.12 184 PHE A N 1
ATOM 1429 C CA . PHE A 1 184 ? -7.819 7.220 14.919 1.00 98.12 184 PHE A CA 1
ATOM 1430 C C . PHE A 1 184 ? -8.823 8.160 14.265 1.00 98.12 184 PHE A C 1
ATOM 1432 O O . PHE A 1 184 ? -9.987 7.803 14.085 1.00 98.12 184 PHE A O 1
ATOM 1439 N N . SER A 1 185 ? -8.370 9.364 13.926 1.00 98.12 185 SER A N 1
ATOM 1440 C CA . SER A 1 185 ? -9.220 10.413 13.367 1.00 98.12 185 SER A CA 1
ATOM 1441 C C . SER A 1 185 ? -9.048 10.500 11.855 1.00 98.12 185 SER A C 1
ATOM 1443 O O . SER A 1 185 ? -7.922 10.441 11.359 1.00 98.12 185 SER A O 1
ATOM 1445 N N . SER A 1 186 ? -10.139 10.702 11.116 1.00 98.50 186 SER A N 1
ATOM 1446 C CA . SER A 1 186 ? -10.039 11.039 9.697 1.00 98.50 186 SER A CA 1
ATOM 1447 C C . SER A 1 186 ? -9.507 12.463 9.506 1.00 98.50 186 SER A C 1
ATOM 1449 O O . SER A 1 186 ? -9.957 13.414 10.155 1.00 98.50 186 SER A O 1
ATOM 1451 N N . ASP A 1 187 ? -8.532 12.630 8.615 1.00 98.00 187 ASP A N 1
ATOM 1452 C CA . ASP A 1 187 ? -7.943 13.937 8.313 1.00 98.00 187 ASP A CA 1
ATOM 1453 C C . ASP A 1 187 ? -8.792 14.771 7.326 1.00 98.00 187 ASP A C 1
ATOM 1455 O O . ASP A 1 187 ? -9.898 14.398 6.934 1.00 98.00 187 ASP A O 1
ATOM 1459 N N . LYS A 1 188 ? -8.274 15.928 6.885 1.00 97.31 188 LYS A N 1
ATOM 1460 C CA . LYS A 1 188 ? -8.955 16.817 5.918 1.00 97.31 188 LYS A CA 1
ATOM 1461 C C . LYS A 1 188 ? -9.218 16.175 4.551 1.00 97.31 188 LYS A C 1
ATOM 1463 O O . LYS A 1 188 ? -10.135 16.601 3.854 1.00 97.31 188 LYS A O 1
ATOM 1468 N N . ALA A 1 189 ? -8.421 15.186 4.159 1.00 96.69 189 ALA A N 1
ATOM 1469 C CA . ALA A 1 189 ? -8.630 14.393 2.953 1.00 96.69 189 ALA A CA 1
ATOM 1470 C C . ALA A 1 189 ? -9.524 13.165 3.217 1.00 96.69 189 ALA A C 1
ATOM 1472 O O . ALA A 1 189 ? -9.743 1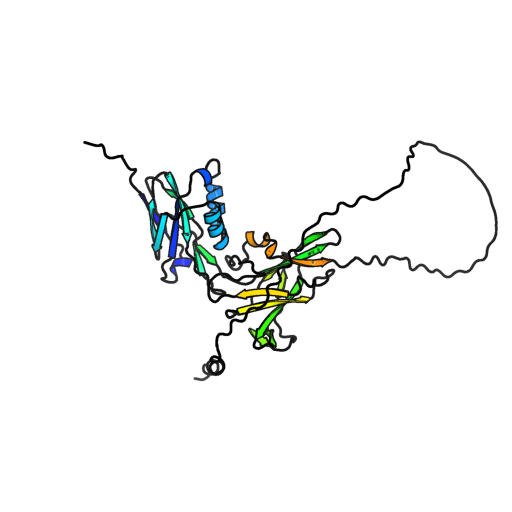2.354 2.316 1.00 96.69 189 ALA A O 1
ATOM 1473 N N . GLY A 1 190 ? -10.043 13.026 4.441 1.00 97.81 190 GLY A N 1
ATOM 1474 C CA . GLY A 1 190 ? -10.793 11.874 4.911 1.00 97.81 190 GLY A CA 1
ATOM 1475 C C . GLY A 1 190 ? -9.915 10.663 5.206 1.00 97.81 190 GLY A C 1
ATOM 1476 O O . GLY A 1 190 ? -10.455 9.604 5.493 1.00 97.81 190 GLY A O 1
ATOM 1477 N N . CYS A 1 191 ? -8.587 10.765 5.129 1.00 98.12 191 CYS A N 1
ATOM 1478 C CA . CYS A 1 191 ? -7.704 9.628 5.351 1.00 98.12 191 CYS A CA 1
ATOM 1479 C C . CYS A 1 191 ? -7.726 9.230 6.828 1.00 98.12 191 CYS A C 1
ATOM 1481 O O . CYS A 1 191 ? -7.446 10.051 7.699 1.00 98.12 191 CYS A O 1
ATOM 1483 N N . VAL A 1 192 ? -8.016 7.960 7.094 1.00 98.44 192 VAL A N 1
ATOM 1484 C CA . VAL A 1 192 ? -7.786 7.310 8.386 1.00 98.44 192 VAL A CA 1
ATOM 1485 C C . VAL A 1 192 ? -6.596 6.388 8.189 1.00 98.44 192 VAL A C 1
ATOM 1487 O O . VAL A 1 192 ? -6.627 5.509 7.326 1.00 98.44 192 VAL A O 1
ATOM 1490 N N . ARG A 1 193 ? -5.527 6.610 8.950 1.00 97.19 193 ARG A N 1
ATOM 1491 C CA . ARG A 1 193 ? -4.295 5.826 8.868 1.00 97.19 193 ARG A CA 1
ATOM 1492 C C . ARG A 1 193 ? -4.004 5.196 10.215 1.00 97.19 193 ARG A C 1
ATOM 1494 O O . ARG A 1 193 ? -4.169 5.840 11.243 1.00 97.19 193 ARG A O 1
ATOM 1501 N N . TYR A 1 194 ? -3.538 3.957 10.187 1.00 97.88 194 TYR A N 1
ATOM 1502 C CA . TYR A 1 194 ? -2.977 3.326 11.364 1.00 97.88 194 TYR A CA 1
ATOM 1503 C C . TYR A 1 194 ? -1.548 3.824 11.610 1.00 97.88 194 TYR A C 1
ATOM 1505 O O . TYR A 1 194 ? -0.653 3.568 10.804 1.00 97.88 194 TYR A O 1
ATOM 1513 N N . ASP A 1 195 ? -1.335 4.503 12.730 1.00 92.75 195 ASP A N 1
ATOM 1514 C CA . ASP A 1 195 ? -0.038 4.996 13.207 1.00 92.75 195 ASP A CA 1
ATOM 1515 C C . ASP A 1 195 ? 0.354 4.417 14.582 1.00 92.75 195 ASP A C 1
ATOM 1517 O O . ASP A 1 195 ? 1.261 4.919 15.244 1.00 92.75 195 ASP A O 1
ATOM 1521 N N . GLY A 1 196 ? -0.310 3.332 14.995 1.00 93.38 196 GLY A N 1
ATOM 1522 C CA . GLY A 1 196 ? -0.010 2.610 16.229 1.00 93.38 196 GLY A CA 1
ATOM 1523 C C . GLY A 1 196 ? 1.167 1.621 16.118 1.00 93.38 196 GLY A C 1
ATOM 1524 O O . GLY A 1 196 ? 1.875 1.578 15.106 1.00 93.38 196 GLY A O 1
ATOM 1525 N N . PRO A 1 197 ? 1.385 0.801 17.163 1.00 94.00 197 PRO A N 1
ATOM 1526 C CA . PRO A 1 197 ? 2.439 -0.218 17.197 1.00 94.00 197 PRO A CA 1
ATOM 1527 C C . PRO A 1 197 ? 2.303 -1.302 16.120 1.00 94.00 197 PRO A C 1
ATOM 1529 O O . PRO A 1 197 ? 1.249 -1.511 15.541 1.00 94.00 197 PRO A O 1
ATOM 1532 N N . THR A 1 198 ? 3.359 -2.073 15.866 1.00 95.94 198 THR A N 1
ATOM 1533 C CA . THR A 1 198 ? 3.275 -3.199 14.921 1.00 95.94 198 THR A CA 1
ATOM 1534 C C . THR A 1 198 ? 2.180 -4.192 15.318 1.00 95.94 198 THR A C 1
ATOM 1536 O O . THR A 1 198 ? 2.218 -4.765 16.409 1.00 95.94 198 THR A O 1
ATOM 1539 N N . LEU A 1 199 ? 1.243 -4.447 14.402 1.00 97.25 199 LEU A N 1
ATOM 1540 C CA . LEU A 1 199 ? 0.232 -5.486 14.571 1.00 97.25 199 LEU A CA 1
ATOM 1541 C C . LEU A 1 199 ? 0.806 -6.855 14.198 1.00 97.25 199 LEU A C 1
ATOM 1543 O O . LEU A 1 199 ? 1.576 -6.992 13.244 1.00 97.25 199 LEU A O 1
ATOM 1547 N N . SER A 1 200 ? 0.405 -7.882 14.947 1.00 96.44 200 SER A N 1
ATOM 1548 C CA . SER A 1 200 ? 0.681 -9.268 14.562 1.00 96.44 200 SER A CA 1
ATOM 1549 C C . SER A 1 200 ? -0.162 -9.663 13.343 1.00 96.44 200 SER A C 1
ATOM 1551 O O . SER A 1 200 ? -1.159 -9.007 13.047 1.00 96.44 200 SER A O 1
ATOM 1553 N N . PRO A 1 201 ? 0.203 -10.733 12.617 1.00 98.00 201 PRO A N 1
ATOM 1554 C CA . PRO A 1 201 ? -0.653 -11.250 11.558 1.00 98.00 201 PRO A CA 1
ATOM 1555 C C . PRO A 1 201 ? -2.016 -11.678 12.110 1.00 98.00 201 PRO A C 1
ATOM 1557 O O . PRO A 1 201 ? -2.075 -12.382 13.120 1.00 98.00 201 PRO A O 1
ATOM 1560 N N . GLY A 1 202 ? -3.095 -11.278 11.444 1.00 98.19 202 GLY A N 1
ATOM 1561 C CA . GLY A 1 202 ? -4.456 -11.536 11.898 1.00 98.19 202 GLY A CA 1
ATOM 1562 C C . GLY A 1 202 ? -5.489 -10.601 11.280 1.00 98.19 202 GLY A C 1
ATOM 1563 O O . GLY A 1 202 ? -5.169 -9.754 10.441 1.00 98.19 202 GLY A O 1
ATOM 1564 N N . ASP A 1 203 ? -6.730 -10.782 11.722 1.00 98.50 203 ASP A N 1
ATOM 1565 C CA . ASP A 1 203 ? -7.877 -9.977 11.319 1.00 98.50 203 ASP A CA 1
ATOM 1566 C C . ASP A 1 203 ? -8.220 -8.952 12.401 1.00 98.50 203 ASP A C 1
ATOM 1568 O O . ASP A 1 203 ? -8.310 -9.263 13.592 1.00 98.50 203 ASP A O 1
ATOM 1572 N N . TYR A 1 204 ? -8.428 -7.723 11.951 1.00 98.69 204 TYR A N 1
ATOM 1573 C CA . TYR A 1 204 ? -8.725 -6.556 12.762 1.00 98.69 204 TYR A CA 1
ATOM 1574 C C . TYR A 1 204 ? -9.897 -5.790 12.158 1.00 98.69 204 TYR A C 1
ATOM 1576 O O . TYR A 1 204 ? -10.277 -5.984 11.001 1.00 98.69 204 TYR A O 1
ATOM 1584 N N . GLU A 1 205 ? -10.450 -4.870 12.934 1.00 98.44 205 GLU A N 1
ATOM 1585 C CA . GLU A 1 205 ? -11.551 -4.029 12.489 1.00 98.44 205 GLU A CA 1
ATOM 1586 C C . GLU A 1 205 ? -11.406 -2.622 13.056 1.00 98.44 205 GLU A C 1
ATOM 1588 O O . GLU A 1 205 ? -11.299 -2.447 14.272 1.00 98.44 205 GLU A O 1
ATOM 1593 N N . PHE A 1 206 ? -11.434 -1.613 12.185 1.00 98.56 206 PHE A N 1
ATOM 1594 C CA . PHE A 1 206 ? -11.706 -0.252 12.630 1.00 98.56 206 PHE A CA 1
ATOM 1595 C C . PHE A 1 206 ? -13.209 -0.101 12.843 1.00 98.56 206 PHE A C 1
ATOM 1597 O O . PHE A 1 206 ? -13.988 -0.228 11.897 1.00 98.56 206 PHE A O 1
ATOM 1604 N N . GLN A 1 207 ? -13.600 0.186 14.081 1.00 97.69 207 GLN A N 1
ATOM 1605 C CA . GLN A 1 207 ? -14.974 0.485 14.454 1.00 97.69 207 GLN A CA 1
ATOM 1606 C C . GLN A 1 207 ? -15.153 2.003 14.551 1.00 97.69 207 GLN A C 1
ATOM 1608 O O . GLN A 1 207 ? -14.456 2.647 15.338 1.00 97.69 207 GLN A O 1
ATOM 1613 N N . GLU A 1 208 ? -16.081 2.581 13.785 1.00 98.25 208 GLU A N 1
ATOM 1614 C CA . GLU A 1 208 ? -16.446 3.996 13.927 1.00 98.25 208 GLU A CA 1
ATOM 1615 C C . GLU A 1 208 ? -17.206 4.194 15.244 1.00 98.25 208 GLU A C 1
ATOM 1617 O O . GLU A 1 208 ? -18.199 3.514 15.515 1.00 98.25 208 GLU A O 1
ATOM 1622 N N . VAL A 1 209 ? -16.719 5.110 16.079 1.00 96.75 209 VAL A N 1
ATOM 1623 C CA . VAL A 1 209 ? -17.281 5.398 17.410 1.00 96.75 209 VAL A CA 1
ATOM 1624 C C . VAL A 1 209 ? -17.834 6.814 17.518 1.00 96.75 209 VAL A C 1
ATOM 1626 O O . VAL A 1 209 ? -18.631 7.084 18.411 1.00 96.75 209 VAL A O 1
ATOM 1629 N N . GLU A 1 210 ? -17.442 7.705 16.608 1.00 97.19 210 GLU A N 1
ATOM 1630 C CA . GLU A 1 210 ? -17.946 9.074 16.537 1.00 97.19 210 GLU A CA 1
ATOM 1631 C C . GLU A 1 210 ? -17.971 9.538 15.078 1.00 97.19 210 GLU A C 1
ATOM 1633 O O . GLU A 1 210 ? -16.938 9.548 14.403 1.00 97.19 210 GLU A O 1
ATOM 1638 N N . ALA A 1 211 ? -19.153 9.918 14.590 1.00 97.44 211 ALA A N 1
ATOM 1639 C CA . ALA A 1 211 ? -19.300 10.485 13.256 1.00 97.44 211 ALA A CA 1
ATOM 1640 C C . ALA A 1 211 ? -18.887 11.968 13.228 1.00 97.44 211 ALA A C 1
ATOM 1642 O O . ALA A 1 211 ? -19.069 12.683 14.213 1.00 97.44 211 ALA A O 1
ATOM 1643 N N . PRO A 1 212 ? -18.436 12.477 12.070 1.00 97.44 212 PRO A N 1
ATOM 1644 C CA . PRO A 1 212 ? -18.283 13.910 11.840 1.00 97.44 212 PRO A CA 1
ATOM 1645 C C . PRO A 1 212 ? -19.602 14.670 12.029 1.00 97.44 212 PRO A C 1
ATOM 1647 O O . PRO A 1 212 ? -20.673 14.170 11.678 1.00 97.44 212 PRO A O 1
ATOM 1650 N N . THR A 1 213 ? -19.521 15.921 12.489 1.00 95.50 213 THR A N 1
ATOM 1651 C CA . THR A 1 213 ? -20.684 16.804 12.672 1.00 95.50 213 THR A CA 1
ATOM 1652 C C . THR A 1 213 ? -21.582 16.845 11.434 1.00 95.50 213 THR A C 1
ATOM 1654 O O . THR A 1 213 ? -21.124 17.121 10.324 1.00 95.50 213 THR A O 1
ATOM 1657 N N . GLY A 1 214 ? -22.882 16.615 11.638 1.00 95.94 214 GLY A N 1
ATOM 1658 C CA . GLY A 1 214 ? -23.889 16.637 10.574 1.00 95.94 214 GLY A CA 1
ATOM 1659 C C . GLY A 1 214 ? -24.024 15.331 9.787 1.00 95.94 214 GLY A C 1
ATOM 1660 O O . GLY A 1 214 ? -24.744 15.314 8.791 1.00 95.94 214 GLY A O 1
ATOM 1661 N N . TYR A 1 215 ? -23.371 14.248 10.214 1.00 97.12 215 TYR A N 1
ATOM 1662 C CA . TYR A 1 215 ? -23.495 12.915 9.620 1.00 97.12 215 TYR A CA 1
ATOM 1663 C C . TYR A 1 215 ? -23.865 11.884 10.682 1.00 97.12 215 TYR A C 1
ATOM 1665 O O . TYR A 1 215 ? -23.498 12.022 11.847 1.00 97.12 215 TYR A O 1
ATOM 1673 N N . ALA A 1 216 ? -24.552 10.826 10.265 1.00 96.75 216 ALA A N 1
ATOM 1674 C CA . ALA A 1 216 ? -24.769 9.643 11.088 1.00 96.75 216 ALA A CA 1
ATOM 1675 C C . ALA A 1 216 ? -23.859 8.498 10.631 1.00 96.75 216 ALA A C 1
ATOM 1677 O O . ALA A 1 216 ? -23.579 8.358 9.438 1.00 96.75 216 ALA A O 1
ATOM 1678 N N . ILE A 1 217 ? -23.404 7.680 11.585 1.00 96.25 217 ILE A N 1
ATOM 1679 C CA . ILE A 1 217 ? -22.651 6.454 11.295 1.00 96.25 217 ILE A CA 1
ATOM 1680 C C . ILE A 1 217 ? -23.561 5.514 10.501 1.00 96.25 217 ILE A C 1
ATOM 1682 O O . ILE A 1 217 ? -24.649 5.159 10.957 1.00 96.25 217 ILE A O 1
ATOM 1686 N N . ASP A 1 218 ? -23.116 5.114 9.313 1.00 92.19 218 ASP A N 1
ATOM 1687 C CA . ASP A 1 218 ? -23.817 4.113 8.513 1.00 92.19 218 ASP A CA 1
ATOM 1688 C C . ASP A 1 218 ? -23.436 2.701 8.974 1.00 92.19 218 ASP A C 1
ATOM 1690 O O . ASP A 1 218 ? -22.275 2.449 9.292 1.00 92.19 218 ASP A O 1
ATOM 1694 N N . GLN A 1 219 ? -24.377 1.754 8.961 1.00 88.38 219 GLN A N 1
ATOM 1695 C CA . GLN A 1 219 ? -24.101 0.355 9.314 1.00 88.38 219 GLN A CA 1
ATOM 1696 C C . GLN A 1 219 ? -22.983 -0.248 8.450 1.00 88.38 219 GLN A C 1
ATOM 1698 O O . GLN A 1 219 ? -22.151 -0.997 8.955 1.00 88.38 219 GLN A O 1
ATOM 1703 N N . ALA A 1 220 ? -22.919 0.115 7.164 1.00 79.12 220 ALA A N 1
ATOM 1704 C CA . ALA A 1 220 ? -21.872 -0.368 6.265 1.00 79.12 220 ALA A CA 1
ATOM 1705 C C . ALA A 1 220 ? -20.499 0.287 6.515 1.00 79.12 220 ALA A C 1
ATOM 1707 O O . ALA A 1 220 ? -19.476 -0.274 6.126 1.00 79.12 220 ALA A O 1
ATOM 1708 N N . ALA A 1 221 ? -20.464 1.471 7.134 1.00 82.94 221 ALA A N 1
ATOM 1709 C CA . ALA A 1 221 ? -19.230 2.192 7.454 1.00 82.94 221 ALA A CA 1
ATOM 1710 C C . ALA A 1 221 ? -18.766 1.990 8.901 1.00 82.94 221 ALA A C 1
ATOM 1712 O O . ALA A 1 221 ? -17.598 2.237 9.197 1.00 82.94 221 ALA A O 1
ATOM 1713 N N . GLN A 1 222 ? -19.655 1.503 9.772 1.00 94.06 222 GLN A N 1
ATOM 1714 C CA . GLN A 1 222 ? -19.376 1.286 11.186 1.00 94.06 222 GLN A CA 1
ATOM 1715 C C . GLN A 1 222 ? -18.216 0.313 11.405 1.00 94.06 222 GLN A C 1
ATOM 1717 O O . GLN A 1 222 ? -17.471 0.480 12.366 1.00 94.06 222 GLN A O 1
ATOM 1722 N N . HIS A 1 223 ? -18.063 -0.675 10.522 1.00 96.44 223 HIS A N 1
ATOM 1723 C CA . HIS A 1 223 ? -17.082 -1.746 10.640 1.00 96.44 223 HIS A CA 1
ATOM 1724 C C . HIS A 1 223 ? -16.233 -1.830 9.368 1.00 96.44 223 HIS A C 1
ATOM 1726 O O . HIS A 1 223 ? -16.727 -2.148 8.284 1.00 96.44 223 HIS A O 1
ATOM 1732 N N . VAL A 1 224 ? -14.939 -1.540 9.496 1.00 98.12 224 VAL A N 1
ATOM 1733 C CA . VAL A 1 224 ? -13.981 -1.574 8.386 1.00 98.12 224 VAL A CA 1
ATOM 1734 C C . VAL A 1 224 ? -12.981 -2.694 8.629 1.00 98.12 224 VAL A C 1
ATOM 1736 O O . VAL A 1 224 ? -12.126 -2.596 9.511 1.00 98.12 224 VAL A O 1
ATOM 1739 N N . SER A 1 225 ? -13.093 -3.760 7.839 1.00 98.12 225 SER A N 1
ATOM 1740 C CA . SER A 1 225 ? -12.250 -4.950 7.982 1.00 98.12 225 SER A CA 1
ATOM 1741 C C . SER A 1 225 ? -10.809 -4.686 7.548 1.00 98.12 225 SER A C 1
ATOM 1743 O O . SER A 1 225 ? -10.564 -4.025 6.534 1.00 98.12 225 SER A O 1
ATOM 1745 N N . VAL A 1 226 ? -9.855 -5.231 8.301 1.00 98.69 226 VAL A N 1
ATOM 1746 C CA . VAL A 1 226 ? -8.422 -5.158 8.015 1.00 98.69 226 VAL A CA 1
ATOM 1747 C C . VAL A 1 226 ? -7.806 -6.540 8.183 1.00 98.69 226 VAL A C 1
ATOM 1749 O O . VAL A 1 226 ? -7.895 -7.134 9.251 1.00 98.69 226 VAL A O 1
ATOM 1752 N N . HIS A 1 227 ? -7.127 -7.027 7.151 1.00 98.69 227 HIS A N 1
ATOM 1753 C CA . HIS A 1 227 ? -6.351 -8.260 7.211 1.00 98.69 227 HIS A CA 1
ATOM 1754 C C . HIS A 1 227 ? -4.858 -7.944 7.128 1.00 98.69 227 HIS A C 1
ATOM 1756 O O . HIS A 1 227 ? -4.384 -7.379 6.135 1.00 98.69 227 HIS A O 1
ATOM 1762 N N . VAL A 1 228 ? -4.109 -8.334 8.159 1.00 98.56 228 VAL A N 1
ATOM 1763 C CA . VAL A 1 228 ? -2.650 -8.216 8.217 1.00 98.56 228 VAL A CA 1
ATOM 1764 C C . VAL A 1 228 ? -2.037 -9.598 7.967 1.00 98.56 228 VAL A C 1
ATOM 1766 O O . VAL A 1 228 ? -2.134 -10.470 8.831 1.00 98.56 228 VAL A O 1
ATOM 1769 N N . PRO A 1 229 ? -1.373 -9.840 6.822 1.00 97.31 229 PRO A N 1
ATOM 1770 C CA . PRO A 1 229 ? -0.721 -11.121 6.574 1.00 97.31 229 PRO A CA 1
ATOM 1771 C C . PRO A 1 229 ? 0.649 -11.206 7.266 1.00 97.31 229 PRO A C 1
ATOM 1773 O O . PRO A 1 229 ? 1.265 -10.200 7.5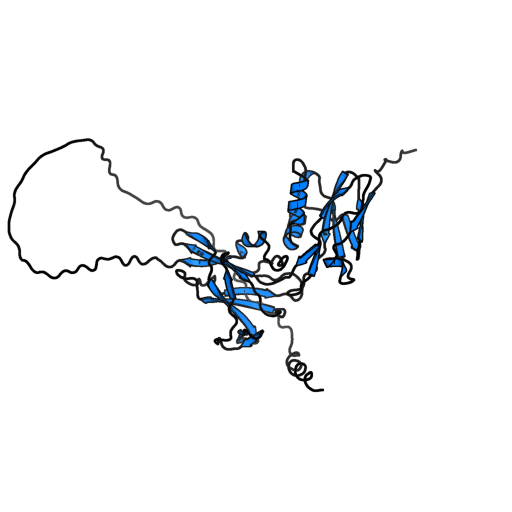99 1.00 97.31 229 PRO A O 1
ATOM 1776 N N . ALA A 1 230 ? 1.213 -12.411 7.391 1.00 94.88 230 ALA A N 1
ATOM 1777 C CA . ALA A 1 230 ? 2.598 -12.578 7.859 1.00 94.88 230 ALA A CA 1
ATOM 1778 C C . ALA A 1 230 ? 3.646 -12.030 6.870 1.00 94.88 230 ALA A C 1
ATOM 1780 O O . ALA A 1 230 ? 4.754 -11.662 7.253 1.00 94.88 230 ALA A O 1
ATOM 1781 N N . SER A 1 231 ? 3.310 -11.996 5.579 1.00 92.31 231 SER A N 1
ATOM 1782 C CA . SER A 1 231 ? 4.114 -11.360 4.536 1.00 92.31 231 SER A CA 1
ATOM 1783 C C . SER A 1 231 ? 3.228 -10.987 3.355 1.00 92.31 231 SER A C 1
ATOM 1785 O O . SER A 1 231 ? 2.269 -11.701 3.066 1.00 92.31 231 SER A O 1
ATOM 1787 N N . GLY A 1 232 ? 3.578 -9.927 2.635 1.00 91.38 232 GLY A N 1
ATOM 1788 C CA . GLY A 1 232 ? 2.795 -9.413 1.517 1.00 91.38 232 GLY A CA 1
ATOM 1789 C C . GLY A 1 232 ? 2.051 -8.134 1.883 1.00 91.38 232 GLY A C 1
ATOM 1790 O O . GLY A 1 232 ? 2.583 -7.294 2.601 1.00 91.38 232 GLY A O 1
ATOM 1791 N N . GLN A 1 233 ? 0.854 -7.981 1.321 1.00 95.12 233 GLN A N 1
ATOM 1792 C CA . GLN A 1 233 ? 0.086 -6.739 1.356 1.00 95.12 233 GLN A CA 1
ATOM 1793 C C . GLN A 1 233 ? -1.051 -6.833 2.364 1.00 95.12 233 GLN A C 1
ATOM 1795 O O . GLN A 1 233 ? -1.786 -7.823 2.376 1.00 95.12 233 GLN A O 1
ATOM 1800 N N . ILE A 1 234 ? -1.210 -5.784 3.159 1.00 98.19 234 ILE A N 1
ATOM 1801 C CA . ILE A 1 234 ? -2.378 -5.590 4.008 1.00 98.19 234 ILE A CA 1
ATOM 1802 C C . ILE A 1 234 ? -3.588 -5.379 3.102 1.00 98.19 234 ILE A C 1
ATOM 1804 O O . ILE A 1 234 ? -3.494 -4.784 2.024 1.00 98.19 234 ILE A O 1
ATOM 1808 N N . GLN A 1 235 ? -4.734 -5.886 3.541 1.00 98.38 235 GLN A N 1
ATOM 1809 C CA . GLN A 1 235 ? -6.002 -5.650 2.869 1.00 98.38 235 GLN A CA 1
ATOM 1810 C C . GLN A 1 235 ? -6.934 -4.874 3.785 1.00 98.38 235 GLN A C 1
ATOM 1812 O O . GLN A 1 235 ? -7.022 -5.173 4.973 1.00 98.38 235 GLN A O 1
ATOM 1817 N N . VAL A 1 236 ? -7.651 -3.909 3.219 1.00 98.31 236 VAL A N 1
ATOM 1818 C CA . VAL A 1 236 ? -8.739 -3.193 3.891 1.00 98.31 236 VAL A CA 1
ATOM 1819 C C . VAL A 1 236 ? -9.989 -3.348 3.045 1.00 98.31 236 VAL A C 1
ATOM 1821 O O . VAL A 1 236 ? -9.932 -3.107 1.841 1.00 98.31 236 VAL A O 1
ATOM 1824 N N . GLN A 1 237 ? -11.094 -3.809 3.635 1.00 96.12 237 GLN A N 1
ATOM 1825 C CA . GLN A 1 237 ? -12.303 -4.185 2.882 1.00 96.12 237 GLN A CA 1
ATOM 1826 C C . GLN A 1 237 ? -11.978 -5.113 1.694 1.00 96.12 237 GLN A C 1
ATOM 1828 O O . GLN A 1 237 ? -12.369 -4.857 0.555 1.00 96.12 237 GLN A O 1
ATOM 1833 N N . ALA A 1 238 ? -11.168 -6.149 1.951 1.00 96.31 238 ALA A N 1
ATOM 1834 C CA . ALA A 1 238 ? -10.637 -7.090 0.951 1.00 96.31 238 ALA A CA 1
ATOM 1835 C C . ALA A 1 238 ? -9.839 -6.450 -0.214 1.00 96.31 238 ALA A C 1
ATOM 1837 O O . ALA A 1 238 ? -9.489 -7.122 -1.186 1.00 96.31 238 ALA A O 1
ATOM 1838 N N . THR A 1 239 ? -9.509 -5.159 -0.125 1.00 97.12 239 THR A N 1
ATOM 1839 C CA . THR A 1 239 ? -8.715 -4.437 -1.121 1.00 97.12 239 THR A CA 1
ATOM 1840 C C . THR A 1 239 ? -7.266 -4.371 -0.666 1.00 97.12 239 THR A C 1
ATOM 1842 O O . THR A 1 239 ? -6.965 -3.795 0.376 1.00 97.12 239 THR A O 1
ATOM 1845 N N . ALA A 1 240 ? -6.356 -4.947 -1.454 1.00 96.75 240 ALA A N 1
ATOM 1846 C CA . ALA A 1 240 ? -4.921 -4.862 -1.193 1.00 96.75 240 ALA A CA 1
ATOM 1847 C C . ALA A 1 240 ? -4.428 -3.412 -1.281 1.00 96.75 240 ALA A C 1
ATOM 1849 O O . ALA A 1 240 ? -4.728 -2.707 -2.251 1.00 96.75 240 ALA A O 1
ATOM 1850 N N . LEU A 1 241 ? -3.643 -2.996 -0.292 1.00 97.31 241 LEU A N 1
ATOM 1851 C CA . LEU A 1 241 ? -3.116 -1.644 -0.218 1.00 97.31 241 LEU A CA 1
ATOM 1852 C C . LEU A 1 241 ? -1.836 -1.475 -1.043 1.00 97.31 241 LEU A C 1
ATOM 1854 O O . LEU A 1 241 ? -1.056 -2.404 -1.280 1.00 97.31 241 LEU A O 1
ATOM 1858 N N . GLU A 1 242 ? -1.628 -0.240 -1.495 1.00 97.06 242 GLU A N 1
ATOM 1859 C CA . GLU A 1 242 ? -0.278 0.236 -1.780 1.00 97.06 242 GLU A CA 1
ATOM 1860 C C . GLU A 1 242 ? 0.421 0.554 -0.461 1.00 97.06 242 GLU A C 1
ATOM 1862 O O . GLU A 1 242 ? -0.209 1.204 0.383 1.00 97.06 242 GLU A O 1
ATOM 1867 N N . PRO A 1 243 ? 1.714 0.225 -0.305 1.00 96.62 243 PRO A N 1
ATOM 1868 C CA . PRO A 1 243 ? 2.465 0.686 0.847 1.00 96.62 243 PRO A CA 1
ATOM 1869 C C . PRO A 1 243 ? 2.584 2.211 0.821 1.00 96.62 243 PRO A C 1
ATOM 1871 O O . PRO A 1 243 ? 2.586 2.848 -0.240 1.00 96.62 243 PRO A O 1
ATOM 1874 N N . LEU A 1 244 ? 2.757 2.801 1.998 1.00 96.56 244 LEU A N 1
ATOM 1875 C CA . LEU A 1 244 ? 3.129 4.201 2.123 1.00 96.56 244 LEU A CA 1
ATOM 1876 C C . LEU A 1 244 ? 4.489 4.425 1.465 1.00 96.56 244 LEU A C 1
ATOM 1878 O O . LEU A 1 244 ? 5.379 3.584 1.571 1.00 96.56 244 LEU A O 1
ATOM 1882 N N . VAL A 1 245 ? 4.667 5.572 0.820 1.00 95.06 245 VAL A N 1
ATOM 1883 C CA . VAL A 1 245 ? 5.935 6.008 0.227 1.00 95.06 245 VAL A CA 1
ATOM 1884 C C . VAL A 1 245 ? 6.410 7.216 1.020 1.00 95.06 245 VAL A C 1
ATOM 1886 O O . VAL A 1 245 ? 5.733 8.242 1.032 1.00 95.06 245 VAL A O 1
ATOM 1889 N N . VAL A 1 246 ? 7.558 7.098 1.694 1.00 93.56 246 VAL A N 1
ATOM 1890 C CA . VAL A 1 246 ? 8.063 8.132 2.624 1.00 93.56 246 VAL A CA 1
ATOM 1891 C C . VAL A 1 246 ? 6.985 8.533 3.644 1.00 93.56 246 VAL A C 1
ATOM 1893 O O . VAL A 1 246 ? 6.645 9.706 3.784 1.00 93.56 246 VAL A O 1
ATOM 1896 N N . ASP A 1 247 ? 6.398 7.528 4.302 1.00 92.44 247 ASP A N 1
ATOM 1897 C CA . ASP A 1 247 ? 5.346 7.680 5.326 1.00 92.44 247 ASP A CA 1
ATOM 1898 C C . ASP A 1 247 ? 4.075 8.420 4.851 1.00 92.44 247 ASP A C 1
ATOM 1900 O O . ASP A 1 247 ? 3.293 8.948 5.637 1.00 92.44 247 ASP A O 1
ATOM 1904 N N . ARG A 1 248 ? 3.838 8.468 3.535 1.00 94.31 248 ARG A N 1
ATOM 1905 C CA . ARG A 1 248 ? 2.637 9.073 2.948 1.00 94.31 248 ARG A CA 1
ATOM 1906 C C . ARG A 1 248 ? 1.876 8.069 2.108 1.00 94.31 248 ARG A C 1
ATOM 1908 O O . ARG A 1 248 ? 2.470 7.303 1.350 1.00 94.31 248 ARG A O 1
ATOM 1915 N N . VAL A 1 249 ? 0.550 8.123 2.190 1.00 96.06 249 VAL A N 1
ATOM 1916 C CA . VAL A 1 249 ? -0.311 7.334 1.308 1.00 96.06 249 VAL A CA 1
ATOM 1917 C C . VAL A 1 249 ? -0.093 7.797 -0.139 1.00 96.06 249 VAL A C 1
ATOM 1919 O O . VAL A 1 249 ? -0.171 9.003 -0.405 1.00 96.06 249 VAL A O 1
ATOM 1922 N N . PRO A 1 250 ? 0.194 6.892 -1.094 1.00 94.81 250 PRO A N 1
ATOM 1923 C CA . PRO A 1 250 ? 0.361 7.276 -2.490 1.00 94.81 250 PRO A CA 1
ATOM 1924 C C . PRO A 1 250 ? -0.896 7.957 -3.037 1.00 94.81 250 PRO A C 1
ATOM 1926 O O . PRO A 1 250 ? -2.010 7.480 -2.839 1.00 94.81 250 PRO A O 1
ATOM 1929 N N . ALA A 1 251 ? -0.728 9.044 -3.795 1.00 91.06 251 ALA A N 1
ATOM 1930 C CA . ALA A 1 251 ? -1.854 9.824 -4.324 1.00 91.06 251 ALA A CA 1
ATOM 1931 C C . ALA A 1 251 ? -2.839 8.990 -5.169 1.00 91.06 251 ALA A C 1
ATOM 1933 O O . ALA A 1 251 ? -4.031 9.287 -5.215 1.00 91.06 251 ALA A O 1
ATOM 1934 N N . ILE A 1 252 ? -2.352 7.926 -5.815 1.00 89.88 252 ILE A N 1
ATOM 1935 C CA . ILE A 1 252 ? -3.194 7.002 -6.581 1.00 89.88 252 ILE A CA 1
ATOM 1936 C C . ILE A 1 252 ? -4.220 6.273 -5.700 1.00 89.88 252 ILE A C 1
ATOM 1938 O O . ILE A 1 252 ? -5.321 5.997 -6.175 1.00 89.88 252 ILE A O 1
ATOM 1942 N N . SER A 1 253 ? -3.910 6.017 -4.426 1.00 93.12 253 SER A N 1
ATOM 1943 C CA . SER A 1 253 ? -4.780 5.270 -3.517 1.00 93.12 253 SER A CA 1
ATOM 1944 C C . SER A 1 253 ? -6.007 6.082 -3.096 1.00 93.12 253 SER A C 1
ATOM 1946 O O . SER A 1 253 ? -7.100 5.536 -2.998 1.00 93.12 253 SER A O 1
ATOM 1948 N N . ALA A 1 254 ? -5.877 7.408 -2.962 1.00 87.50 254 ALA A N 1
ATOM 1949 C CA . ALA A 1 254 ? -6.992 8.306 -2.621 1.00 87.50 254 ALA A CA 1
ATOM 1950 C C . ALA A 1 254 ? -8.136 8.292 -3.654 1.00 87.50 254 ALA A C 1
ATOM 1952 O O . ALA A 1 254 ? -9.291 8.622 -3.357 1.00 87.50 254 ALA A O 1
ATOM 1953 N N . SER A 1 255 ? -7.824 7.896 -4.890 1.00 87.81 255 SER A N 1
ATOM 1954 C CA . SER A 1 255 ? -8.804 7.778 -5.971 1.00 87.81 255 SER A CA 1
ATOM 1955 C C . SER A 1 255 ? -9.576 6.452 -5.972 1.00 87.81 255 SER A C 1
ATOM 1957 O O . SER A 1 255 ? -10.571 6.340 -6.684 1.00 87.81 255 SER A O 1
ATOM 1959 N N . GLN A 1 256 ? -9.160 5.458 -5.177 1.00 93.69 256 GLN A N 1
ATOM 1960 C CA . GLN A 1 256 ? -9.770 4.129 -5.172 1.00 93.69 256 GLN A CA 1
ATOM 1961 C C . GLN A 1 256 ? -11.061 4.120 -4.350 1.00 93.69 256 GLN A C 1
ATOM 1963 O O . GLN A 1 256 ? -11.033 4.228 -3.126 1.00 93.69 256 GLN A O 1
ATOM 1968 N N . GLU A 1 257 ? -12.202 3.947 -5.017 1.00 94.31 257 GLU A N 1
ATOM 1969 C CA . GLU A 1 257 ? -13.507 3.936 -4.340 1.00 94.31 257 GLU A CA 1
ATOM 1970 C C . GLU A 1 257 ? -13.672 2.773 -3.361 1.00 94.31 257 GLU A C 1
ATOM 1972 O O . GLU A 1 257 ? -14.313 2.940 -2.332 1.00 94.31 257 GLU A O 1
ATOM 1977 N N . ALA A 1 258 ? -13.035 1.631 -3.634 1.00 95.81 258 ALA A N 1
ATOM 1978 C CA . ALA A 1 258 ? -13.075 0.453 -2.766 1.00 95.81 258 ALA A CA 1
ATOM 1979 C C . ALA A 1 258 ? -12.441 0.682 -1.378 1.00 95.81 258 ALA A C 1
ATOM 1981 O O . ALA A 1 258 ? -12.708 -0.074 -0.452 1.00 95.81 258 ALA A O 1
ATOM 1982 N N . LEU A 1 259 ? -11.629 1.735 -1.221 1.00 97.00 259 LEU A N 1
ATOM 1983 C CA . LEU A 1 259 ? -11.049 2.140 0.063 1.00 97.00 259 LEU A CA 1
ATOM 1984 C C . LEU A 1 259 ? -11.873 3.220 0.777 1.00 97.00 259 LEU A C 1
ATOM 1986 O O . LEU A 1 259 ? -11.427 3.755 1.791 1.00 97.00 259 LEU A O 1
ATOM 1990 N N . ARG A 1 260 ? -13.043 3.597 0.248 1.00 96.88 260 ARG A N 1
ATOM 1991 C CA . ARG A 1 260 ? -13.898 4.637 0.830 1.00 96.88 260 ARG A CA 1
ATOM 1992 C C . ARG A 1 260 ? -15.030 4.016 1.639 1.00 96.88 260 ARG A C 1
ATOM 1994 O O . ARG A 1 260 ? -15.705 3.107 1.168 1.00 96.88 260 ARG A O 1
ATOM 2001 N N . VAL A 1 261 ? -15.286 4.570 2.821 1.00 97.25 261 VAL A N 1
ATOM 2002 C CA . VAL A 1 261 ? -16.428 4.209 3.673 1.00 97.25 261 VAL A CA 1
ATOM 2003 C C . VAL A 1 261 ? -17.301 5.433 3.929 1.00 97.25 261 VAL A C 1
ATOM 2005 O O . VAL A 1 261 ? -16.801 6.529 4.206 1.00 97.25 261 VAL A O 1
ATOM 2008 N N . TYR A 1 262 ? -18.617 5.271 3.818 1.00 97.50 262 TYR A N 1
ATOM 2009 C CA . TYR A 1 262 ? -19.555 6.382 3.657 1.00 97.50 262 TYR A CA 1
ATOM 2010 C C . TYR A 1 262 ? -20.482 6.541 4.855 1.00 97.50 262 TYR A C 1
ATOM 2012 O O . TYR A 1 262 ? -21.124 5.586 5.257 1.00 97.50 262 TYR A O 1
ATOM 2020 N N . ASN A 1 263 ? -20.592 7.765 5.368 1.00 97.56 263 ASN A N 1
ATOM 2021 C CA . ASN A 1 263 ? -21.695 8.156 6.247 1.00 97.56 263 ASN A CA 1
ATOM 2022 C C . ASN A 1 263 ? -22.704 8.959 5.438 1.00 97.56 263 ASN A C 1
ATOM 2024 O O . ASN A 1 263 ? -22.326 9.645 4.486 1.00 97.56 263 ASN A O 1
ATOM 2028 N N . HIS A 1 264 ? -23.969 8.921 5.827 1.00 96.00 264 HIS A N 1
ATOM 2029 C CA . HIS A 1 264 ? -24.987 9.774 5.230 1.00 96.00 264 HIS A CA 1
ATOM 2030 C C . HIS A 1 264 ? -25.127 11.068 6.035 1.00 96.00 264 HIS A C 1
ATOM 2032 O O . HIS A 1 264 ? -24.989 11.082 7.262 1.00 96.00 264 HIS A O 1
ATOM 2038 N N . GLN A 1 265 ? -25.343 12.176 5.329 1.00 96.88 265 GLN A N 1
ATOM 2039 C CA . GLN A 1 265 ? -25.627 13.459 5.953 1.00 96.88 265 GLN A CA 1
ATOM 2040 C C . GLN A 1 265 ? -26.985 13.384 6.658 1.00 96.88 265 GLN A C 1
ATOM 2042 O O . GLN A 1 265 ? -27.936 12.800 6.143 1.00 96.88 265 GLN A O 1
ATOM 2047 N N . LEU A 1 266 ? -27.074 13.969 7.848 1.00 95.19 266 LEU A N 1
ATOM 2048 C CA . LEU A 1 266 ? -28.351 14.134 8.526 1.00 95.19 266 LEU A CA 1
ATOM 2049 C C . LEU A 1 266 ? -29.217 15.155 7.761 1.00 95.19 266 LEU A C 1
ATOM 2051 O O . LEU A 1 266 ? -28.686 16.110 7.178 1.00 95.19 266 LEU A O 1
ATOM 2055 N N . PRO A 1 267 ? -30.551 15.007 7.762 1.00 89.81 267 PRO A N 1
ATOM 2056 C CA . PRO A 1 267 ? -31.443 16.036 7.246 1.00 89.81 267 PRO A CA 1
ATOM 2057 C C . PRO A 1 267 ? -31.206 17.361 7.977 1.00 89.81 267 PRO A C 1
ATOM 2059 O O . PRO A 1 267 ? -31.094 17.388 9.203 1.00 89.81 267 PRO A O 1
ATOM 2062 N N . THR A 1 268 ? -31.149 18.470 7.244 1.00 80.00 268 THR A N 1
ATOM 2063 C CA . THR A 1 268 ? -31.196 19.797 7.861 1.00 80.00 268 THR A CA 1
ATOM 2064 C C . THR A 1 268 ? -32.613 20.014 8.376 1.00 80.00 268 THR A C 1
ATOM 2066 O O . THR A 1 268 ? -33.547 20.160 7.590 1.00 80.00 268 THR A O 1
ATOM 2069 N N . THR A 1 269 ? -32.806 19.992 9.692 1.00 60.19 269 THR A N 1
ATOM 2070 C CA . THR A 1 269 ? -34.058 20.461 10.286 1.00 60.19 269 THR A CA 1
ATOM 2071 C C . THR A 1 269 ? -34.097 21.979 10.157 1.00 60.19 269 THR A C 1
ATOM 2073 O O . THR A 1 269 ? -33.463 22.681 10.945 1.00 60.19 269 THR A O 1
ATOM 2076 N N . ASP A 1 270 ? -34.824 22.485 9.162 1.00 49.31 270 ASP A N 1
ATOM 2077 C CA . ASP A 1 270 ? -35.214 23.893 9.100 1.00 49.31 270 ASP A CA 1
ATOM 2078 C C . ASP A 1 270 ? -36.214 24.178 10.229 1.00 49.31 270 ASP A C 1
ATOM 2080 O O . ASP A 1 270 ? -37.427 24.216 10.028 1.00 49.31 270 ASP A O 1
ATOM 2084 N N . THR A 1 271 ? -35.723 24.390 11.450 1.00 46.91 271 THR A N 1
ATOM 2085 C CA . THR A 1 271 ? -36.526 25.041 12.489 1.00 46.91 271 THR A CA 1
ATOM 2086 C C . THR A 1 271 ? -36.413 26.546 12.285 1.00 46.91 271 THR A C 1
ATOM 2088 O O . THR A 1 271 ? -35.664 27.254 12.949 1.00 46.91 271 THR A O 1
ATOM 2091 N N . SER A 1 272 ? -37.149 27.037 11.298 1.00 45.31 272 SER A N 1
ATOM 2092 C CA . SER A 1 272 ? -37.584 28.431 11.211 1.00 45.31 272 SER A CA 1
ATOM 2093 C C . SER A 1 272 ? -39.080 28.434 10.911 1.00 45.31 272 SER A C 1
ATOM 2095 O O . SER A 1 272 ? -39.543 28.990 9.922 1.00 45.31 272 SER A O 1
ATOM 2097 N N . ALA A 1 273 ? -39.840 27.752 11.770 1.00 44.06 273 ALA A N 1
ATOM 2098 C CA . ALA A 1 273 ? -41.256 28.026 11.934 1.00 44.06 273 ALA A CA 1
ATOM 2099 C C . ALA A 1 273 ? -41.375 29.128 12.992 1.00 44.06 273 ALA A C 1
ATOM 2101 O O . ALA A 1 273 ? -40.959 28.968 14.135 1.00 44.06 273 ALA A O 1
ATOM 2102 N N . THR A 1 274 ? -41.875 30.268 12.537 1.00 42.00 274 THR A N 1
ATOM 2103 C CA . THR A 1 274 ? -42.183 31.504 13.250 1.00 42.00 274 THR A CA 1
ATOM 2104 C C . THR A 1 274 ? -42.847 31.265 14.607 1.00 42.00 274 THR A C 1
ATOM 2106 O O . THR A 1 274 ? -44.030 30.938 14.685 1.00 42.00 274 THR A O 1
ATOM 2109 N N . GLU A 1 275 ? -42.109 31.517 15.686 1.00 40.56 275 GLU A N 1
ATOM 2110 C CA . GLU A 1 275 ? -42.687 31.795 16.998 1.00 40.56 275 GLU A CA 1
ATOM 2111 C C . GLU A 1 275 ? -42.945 33.305 17.080 1.00 40.56 275 GLU A C 1
ATOM 2113 O O . GLU A 1 275 ? -42.142 34.078 17.590 1.00 40.56 275 GLU A O 1
ATOM 2118 N N . ASP A 1 276 ? -44.059 33.736 16.489 1.00 38.66 276 ASP A N 1
ATOM 2119 C CA . ASP A 1 276 ? -44.615 35.072 16.718 1.00 38.66 276 ASP A CA 1
ATOM 2120 C C . ASP A 1 276 ? -46.097 34.916 17.085 1.00 38.66 276 ASP A C 1
ATOM 2122 O O . ASP A 1 276 ? -47.010 35.339 16.376 1.00 38.66 276 ASP A O 1
ATOM 2126 N N . GLN A 1 277 ? -46.359 34.237 18.209 1.00 36.88 277 GLN A N 1
ATOM 2127 C CA . GLN A 1 277 ? -47.638 34.380 18.902 1.00 36.88 277 GLN A CA 1
ATOM 2128 C C . GLN A 1 277 ? -47.597 35.655 19.744 1.00 36.88 277 GLN A C 1
ATOM 2130 O O . GLN A 1 277 ? -47.388 35.641 20.956 1.00 36.88 277 GLN A O 1
ATOM 2135 N N . ARG A 1 278 ? -47.850 36.786 19.082 1.00 36.38 278 ARG A N 1
ATOM 2136 C CA . ARG A 1 278 ? -48.345 37.975 19.769 1.00 36.38 278 ARG A CA 1
ATOM 2137 C C . ARG A 1 278 ? -49.786 37.734 20.194 1.00 36.38 278 ARG A C 1
ATOM 2139 O O . ARG A 1 278 ? -50.698 37.637 19.377 1.00 36.38 278 ARG A O 1
ATOM 2146 N N . VAL A 1 279 ? -49.968 37.683 21.505 1.00 35.62 279 VAL A N 1
ATOM 2147 C CA . VAL A 1 279 ? -51.237 37.911 22.189 1.00 35.62 279 VAL A CA 1
ATOM 2148 C C . VAL A 1 279 ? -51.779 39.278 21.762 1.00 35.62 279 VAL A C 1
ATOM 2150 O O . VAL A 1 279 ? -51.160 40.296 22.058 1.00 35.62 279 VAL A O 1
ATOM 2153 N N . ASN A 1 280 ? -52.933 39.318 21.093 1.00 34.97 280 ASN A N 1
ATOM 2154 C CA . ASN A 1 280 ? -53.922 40.365 21.346 1.00 34.97 280 ASN A CA 1
ATOM 2155 C C . ASN A 1 280 ? -55.297 40.011 20.772 1.00 34.97 280 ASN A C 1
ATOM 2157 O O . ASN A 1 280 ? -55.453 39.757 19.579 1.00 34.97 280 ASN A O 1
ATOM 2161 N N . GLY A 1 281 ? -56.291 40.014 21.659 1.00 32.94 281 GLY A N 1
ATOM 2162 C CA . GLY A 1 281 ? -57.701 39.903 21.317 1.00 32.94 281 GLY A CA 1
ATOM 2163 C C . GLY A 1 281 ? -58.217 41.151 20.603 1.00 32.94 281 GLY A C 1
ATOM 2164 O O . GLY A 1 281 ? -57.743 42.263 20.826 1.00 32.94 281 GLY A O 1
ATOM 2165 N N . GLY A 1 282 ? -59.221 40.961 19.752 1.00 31.03 282 GLY A N 1
ATOM 2166 C CA . GLY A 1 282 ? -59.885 42.056 19.057 1.00 31.03 282 GLY A CA 1
ATOM 2167 C C . GLY A 1 282 ? -60.929 41.549 18.075 1.00 31.03 282 GLY A C 1
ATOM 2168 O O . GLY A 1 282 ? -60.616 41.129 16.969 1.00 31.03 282 GLY A O 1
ATOM 2169 N N . THR A 1 283 ? -62.177 41.565 18.521 1.00 28.42 283 THR A N 1
ATOM 2170 C CA . THR A 1 283 ? -63.400 41.207 17.798 1.00 28.42 283 THR A CA 1
ATOM 2171 C C . THR A 1 283 ? -63.702 42.102 16.588 1.00 28.42 283 THR A C 1
ATOM 2173 O O . THR A 1 283 ? -63.499 43.311 16.623 1.00 28.42 283 THR A O 1
ATOM 2176 N N . ASN A 1 284 ? -64.274 41.463 15.562 1.00 30.38 284 ASN A N 1
ATOM 2177 C CA . ASN A 1 284 ? -64.878 41.967 14.318 1.00 30.38 284 ASN A CA 1
ATOM 2178 C C . ASN A 1 284 ? -65.522 43.372 14.340 1.00 30.38 284 ASN A C 1
ATOM 2180 O O . ASN A 1 284 ? -66.301 43.664 15.246 1.00 30.38 284 ASN A O 1
ATOM 2184 N N . LYS A 1 285 ? -65.386 44.116 13.222 1.00 29.11 285 LYS A N 1
ATOM 2185 C CA . LYS A 1 285 ? -66.494 44.631 12.366 1.00 29.11 285 LYS A CA 1
ATOM 2186 C C . LYS A 1 285 ? -66.004 45.574 11.244 1.00 29.11 285 LYS A C 1
ATOM 2188 O O . LYS A 1 285 ? -65.128 46.393 11.474 1.00 29.11 285 LYS A O 1
ATOM 2193 N N . GLY A 1 286 ? -66.696 45.527 10.096 1.00 27.80 286 GLY A N 1
ATOM 2194 C CA . GLY A 1 286 ? -66.798 46.620 9.105 1.00 27.80 286 GLY A CA 1
ATOM 2195 C C . GLY A 1 286 ? -65.895 46.457 7.872 1.00 27.80 286 GLY A C 1
ATOM 2196 O O . GLY A 1 286 ? -64.689 46.582 7.980 1.00 27.80 286 GLY A O 1
ATOM 2197 N N . GLN A 1 287 ? -66.390 45.988 6.723 1.00 25.97 287 GLN A N 1
ATOM 2198 C CA . GLN A 1 287 ? -67.176 46.715 5.706 1.00 25.97 287 GLN A CA 1
ATOM 2199 C C . GLN A 1 287 ? -66.304 47.492 4.692 1.00 25.97 287 GLN A C 1
ATOM 2201 O O . GLN A 1 287 ? -65.725 48.519 5.006 1.00 25.97 287 GLN A O 1
ATOM 2206 N N . VAL A 1 288 ? -66.264 46.934 3.470 1.00 26.55 288 VAL A N 1
ATOM 2207 C CA . VAL A 1 288 ? -66.323 47.549 2.123 1.00 26.55 288 VAL A CA 1
ATOM 2208 C C . VAL A 1 288 ? -65.762 48.970 1.955 1.00 26.55 288 VAL A C 1
ATOM 2210 O O . VAL A 1 288 ? -66.309 49.890 2.546 1.00 26.55 288 VAL A O 1
ATOM 2213 N N . THR A 1 289 ? -64.825 49.176 1.010 1.00 27.05 289 THR A N 1
ATOM 2214 C CA . THR A 1 289 ? -64.943 50.162 -0.101 1.00 27.05 289 THR A CA 1
ATOM 2215 C C . THR A 1 289 ? -63.859 49.959 -1.176 1.00 27.05 289 THR A C 1
ATOM 2217 O O . THR A 1 289 ? -62.709 49.629 -0.907 1.00 27.05 289 THR A O 1
ATOM 2220 N N . VAL A 1 290 ? -64.317 50.141 -2.412 1.00 27.45 290 VAL A N 1
ATOM 2221 C CA . VAL A 1 290 ? -63.695 50.066 -3.738 1.00 27.45 290 VAL A CA 1
ATOM 2222 C C . VAL A 1 290 ? -62.795 51.275 -4.047 1.00 27.45 290 VAL A C 1
ATOM 2224 O O . VAL A 1 290 ? -63.182 52.398 -3.740 1.00 27.45 290 VAL A O 1
ATOM 2227 N N . SER A 1 291 ? -61.676 51.070 -4.760 1.00 27.50 291 SER A N 1
ATOM 2228 C CA . SER A 1 291 ? -61.175 51.915 -5.881 1.00 27.50 291 SER A CA 1
ATOM 2229 C C . SER A 1 291 ? -59.849 51.334 -6.407 1.00 27.50 291 SER A C 1
ATOM 2231 O O . SER A 1 291 ? -58.916 51.155 -5.639 1.00 27.50 291 SER A O 1
ATOM 2233 N N . GLN A 1 292 ? -59.795 50.738 -7.602 1.00 27.61 292 GLN A N 1
ATOM 2234 C CA . GLN A 1 292 ? -59.656 51.314 -8.955 1.00 27.61 292 GLN A CA 1
ATOM 2235 C C . GLN A 1 292 ? -58.254 51.839 -9.344 1.00 27.61 292 GLN A C 1
ATOM 2237 O O . GLN A 1 292 ? -57.680 52.682 -8.669 1.00 27.61 292 GLN A O 1
ATOM 2242 N N . LYS A 1 293 ? -57.860 51.406 -10.560 1.00 29.27 293 LYS A N 1
ATOM 2243 C CA . LYS A 1 293 ? -56.799 51.851 -11.498 1.00 29.27 293 LYS A CA 1
ATOM 2244 C C . LYS A 1 293 ? -55.408 51.221 -11.340 1.00 29.27 293 LYS A C 1
ATOM 2246 O O . LYS A 1 293 ? -54.712 51.441 -10.365 1.00 29.27 293 LYS A O 1
ATOM 2251 N N . GLN A 1 294 ? -55.062 50.266 -12.212 1.00 27.25 294 GLN A N 1
ATOM 2252 C CA . GLN A 1 294 ? -54.602 50.395 -13.618 1.00 27.25 294 GLN A CA 1
ATOM 2253 C C . GLN A 1 294 ? -53.115 50.760 -13.717 1.00 27.25 294 GLN A C 1
ATOM 2255 O O . GLN A 1 294 ? -52.756 51.924 -13.588 1.00 27.25 294 GLN A O 1
ATOM 2260 N N . HIS A 1 295 ? -52.289 49.783 -14.101 1.00 31.12 295 HIS A N 1
ATOM 2261 C CA . HIS A 1 295 ? -51.558 49.903 -15.360 1.00 31.12 295 HIS A CA 1
ATOM 2262 C C . HIS A 1 295 ? -51.174 48.524 -15.912 1.00 31.12 295 HIS A C 1
ATOM 2264 O O . HIS A 1 295 ? -50.663 47.660 -15.203 1.00 31.12 295 HIS A O 1
ATOM 2270 N N . ASP A 1 296 ? -51.482 48.347 -17.192 1.00 29.02 296 ASP A N 1
ATOM 2271 C CA . ASP A 1 296 ? -51.172 47.203 -18.039 1.00 29.02 296 ASP A CA 1
ATOM 2272 C C . ASP A 1 296 ? -49.662 46.941 -18.157 1.00 29.02 296 ASP A C 1
ATOM 2274 O O . ASP A 1 296 ? -48.884 47.889 -18.259 1.00 29.02 296 ASP A O 1
ATOM 2278 N N . GLN A 1 297 ? -49.259 45.669 -18.300 1.00 33.75 297 GLN A N 1
ATOM 2279 C CA . GLN A 1 297 ? -48.900 45.112 -19.618 1.00 33.75 297 GLN A CA 1
ATOM 2280 C C . GLN A 1 297 ? -48.526 43.610 -19.585 1.00 33.75 297 GLN A C 1
ATOM 2282 O O . GLN A 1 297 ? -47.604 43.189 -18.899 1.00 33.75 297 GLN A O 1
ATOM 2287 N N . LYS A 1 298 ? -49.249 42.854 -20.435 1.00 29.25 298 LYS A N 1
ATOM 2288 C CA . LYS A 1 298 ? -48.895 41.636 -21.213 1.00 29.25 298 LYS A CA 1
ATOM 2289 C C . LYS A 1 298 ? -48.253 40.442 -20.478 1.00 29.25 298 LYS A C 1
ATOM 2291 O O . LYS A 1 298 ? -47.080 40.445 -20.149 1.00 29.25 298 LYS A O 1
ATOM 2296 N N . ALA A 1 299 ? -49.032 39.379 -20.230 1.00 27.78 299 ALA A N 1
ATOM 2297 C CA . ALA A 1 299 ? -49.240 38.202 -21.110 1.00 27.78 299 ALA A CA 1
ATOM 2298 C C . ALA A 1 299 ? -47.989 37.296 -21.207 1.00 27.78 299 ALA A C 1
ATOM 2300 O O . ALA A 1 299 ? -46.957 37.720 -21.700 1.00 27.78 299 ALA A O 1
ATOM 2301 N N . ARG A 1 300 ? -48.017 36.015 -20.814 1.00 29.98 300 ARG A N 1
ATOM 2302 C CA . ARG A 1 300 ? -48.937 34.961 -21.270 1.00 29.98 300 ARG A CA 1
ATOM 2303 C C . ARG A 1 300 ? -49.116 33.857 -20.222 1.00 29.98 300 ARG A C 1
ATOM 2305 O O . ARG A 1 300 ? -48.162 33.405 -19.600 1.00 29.98 300 ARG A O 1
ATOM 2312 N N . SER A 1 301 ? -50.351 33.377 -20.124 1.00 28.50 301 SER A N 1
ATOM 2313 C CA . SER A 1 301 ? -50.723 32.127 -19.465 1.00 28.50 301 SER A CA 1
ATOM 2314 C C . SER A 1 301 ? -50.394 30.932 -20.364 1.00 28.50 301 SER A C 1
ATOM 2316 O O . SER A 1 301 ? -50.671 31.005 -21.561 1.00 28.50 301 SER A O 1
ATOM 2318 N N . ALA A 1 302 ? -49.959 29.816 -19.781 1.00 31.80 302 ALA A N 1
ATOM 2319 C CA . ALA A 1 302 ? -50.506 28.498 -20.109 1.00 31.80 302 ALA A CA 1
ATOM 2320 C C . ALA A 1 302 ? -50.206 27.510 -18.970 1.00 31.80 302 ALA A C 1
ATOM 2322 O O . ALA A 1 302 ? -49.093 27.018 -18.815 1.00 31.80 302 ALA A O 1
ATOM 2323 N N . LYS A 1 303 ? -51.239 27.229 -18.169 1.00 32.28 303 LYS A N 1
ATOM 2324 C CA . LYS A 1 303 ? -51.344 26.047 -17.306 1.00 32.28 303 LYS A CA 1
ATOM 2325 C C . LYS A 1 303 ? -51.360 24.776 -18.164 1.00 32.28 303 LYS A C 1
ATOM 2327 O O . LYS A 1 303 ? -52.134 24.724 -19.118 1.00 32.28 303 LYS A O 1
ATOM 2332 N N . ARG A 1 304 ? -50.701 23.705 -17.706 1.00 29.27 304 ARG A N 1
ATOM 2333 C CA . ARG A 1 304 ? -51.334 22.375 -17.603 1.00 29.27 304 ARG A CA 1
ATOM 2334 C C . ARG A 1 304 ? -50.564 21.445 -16.660 1.00 29.27 304 ARG A C 1
ATOM 2336 O O . ARG A 1 304 ? -49.347 21.342 -16.724 1.00 29.27 304 ARG A O 1
ATOM 2343 N N . ASN A 1 305 ? -51.335 20.806 -15.785 1.00 28.83 305 ASN A N 1
ATOM 2344 C CA . ASN A 1 305 ? -50.935 19.864 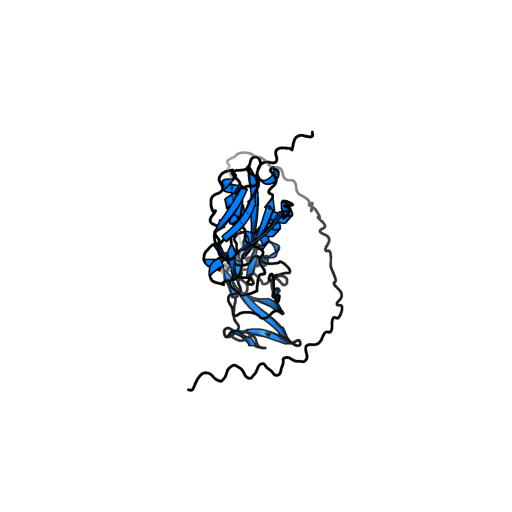-14.746 1.00 28.83 305 ASN A CA 1
ATOM 2345 C C . ASN A 1 305 ? -50.715 18.439 -15.300 1.00 28.83 305 ASN A C 1
ATOM 2347 O O . ASN A 1 305 ? -51.600 17.939 -15.989 1.00 28.83 305 ASN A O 1
ATOM 2351 N N . THR A 1 306 ? -49.633 17.793 -14.818 1.00 31.16 306 THR A N 1
ATOM 2352 C CA . THR A 1 306 ? -49.455 16.360 -14.414 1.00 31.16 306 THR A CA 1
ATOM 2353 C C . THR A 1 306 ? -49.568 15.226 -15.458 1.00 31.16 306 THR A C 1
ATOM 2355 O O . THR A 1 306 ? -50.236 15.436 -16.464 1.00 31.16 306 THR A O 1
ATOM 2358 N N . PRO A 1 307 ? -49.046 13.987 -15.215 1.00 34.66 307 PRO A N 1
ATOM 2359 C CA . PRO A 1 307 ? -48.232 13.469 -14.091 1.00 34.66 307 PRO A CA 1
ATOM 2360 C C . PRO A 1 307 ? -46.969 12.640 -14.486 1.00 34.66 307 PRO A C 1
ATOM 2362 O O . PRO A 1 307 ? -46.826 12.166 -15.603 1.00 34.66 307 PRO A O 1
ATOM 2365 N N . PHE A 1 308 ? -46.088 12.443 -13.496 1.00 31.45 308 PHE A N 1
ATOM 2366 C CA . PHE A 1 308 ? -45.381 11.196 -13.131 1.00 31.45 308 PHE A CA 1
ATOM 2367 C C . PHE A 1 308 ? -44.822 10.266 -14.235 1.00 31.45 308 PHE A C 1
ATOM 2369 O O . PHE A 1 308 ? -45.554 9.500 -14.858 1.00 31.45 308 PHE A O 1
ATOM 2376 N N . TRP A 1 309 ? -43.488 10.203 -14.336 1.00 29.38 309 TRP A N 1
ATOM 2377 C CA . TRP A 1 309 ? -42.769 9.047 -14.882 1.00 29.38 309 TRP A CA 1
ATOM 2378 C C . TRP A 1 309 ? -41.462 8.839 -14.101 1.00 29.38 309 TRP A C 1
ATOM 2380 O O . TRP A 1 309 ? -40.594 9.709 -14.092 1.00 29.38 309 TRP A O 1
ATOM 2390 N N . LEU A 1 310 ? -41.350 7.706 -13.403 1.00 39.25 310 LEU A N 1
ATOM 2391 C CA . LEU A 1 310 ? -40.106 7.207 -12.810 1.00 39.25 310 LEU A CA 1
ATOM 2392 C C . LEU A 1 310 ? -39.453 6.247 -13.812 1.00 39.25 310 LEU A C 1
ATOM 2394 O O . LEU A 1 310 ? -40.125 5.300 -14.227 1.00 39.25 310 LEU A O 1
ATOM 2398 N N . PRO A 1 311 ? -38.158 6.373 -14.136 1.00 32.28 311 PRO A N 1
ATOM 2399 C CA . PRO A 1 311 ? -37.412 5.230 -14.629 1.00 32.28 311 PRO A CA 1
ATOM 2400 C C . PRO A 1 311 ? -36.983 4.346 -13.448 1.00 32.28 311 PRO A C 1
ATOM 2402 O O . PRO A 1 311 ? -36.193 4.744 -12.594 1.00 32.28 311 PRO A O 1
ATOM 2405 N N . GLN A 1 312 ? -37.522 3.126 -13.417 1.00 34.06 312 GLN A N 1
ATOM 2406 C CA . GLN A 1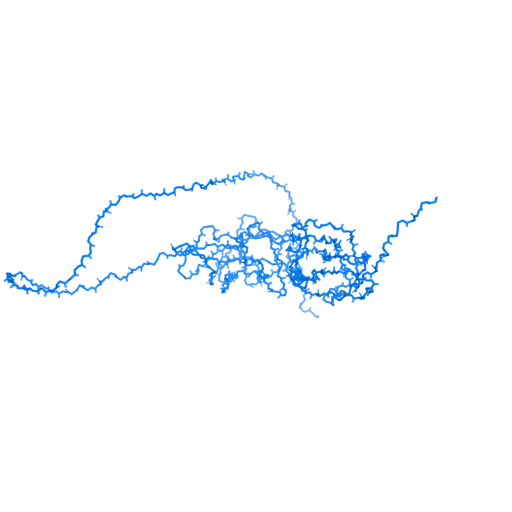 312 ? -36.922 1.994 -12.719 1.00 34.06 312 GLN A CA 1
ATOM 2407 C C . GLN A 1 312 ? -35.609 1.630 -13.417 1.00 34.06 312 GLN A C 1
ATOM 2409 O O . GLN A 1 312 ? -35.601 1.372 -14.620 1.00 34.06 312 GLN A O 1
ATOM 2414 N N . THR A 1 313 ? -34.522 1.517 -12.661 1.00 36.25 313 THR A N 1
ATOM 2415 C CA . THR A 1 313 ? -33.388 0.686 -13.067 1.00 36.25 313 THR A CA 1
ATOM 2416 C C . THR A 1 313 ? -33.113 -0.311 -11.957 1.00 36.25 313 THR A C 1
ATOM 2418 O O . THR A 1 313 ? -32.714 0.053 -10.853 1.00 36.25 313 THR A O 1
ATOM 2421 N N . ASN A 1 314 ? -33.398 -1.572 -12.277 1.00 28.47 314 ASN A N 1
ATOM 2422 C CA . ASN A 1 314 ? -32.985 -2.744 -11.528 1.00 28.47 314 ASN A CA 1
ATOM 2423 C C . ASN A 1 314 ? -31.455 -2.772 -11.456 1.00 28.47 314 ASN A C 1
ATOM 2425 O O . ASN A 1 314 ? -30.803 -2.924 -12.486 1.00 28.47 314 ASN A O 1
ATOM 2429 N N . GLU A 1 315 ? -30.896 -2.694 -10.254 1.00 38.03 315 GLU A N 1
ATOM 2430 C CA . GLU A 1 315 ? -29.606 -3.319 -9.979 1.00 38.03 315 GLU A CA 1
ATOM 2431 C C . GLU A 1 315 ? -29.865 -4.523 -9.079 1.00 38.03 315 GLU A C 1
ATOM 2433 O O . GLU A 1 315 ? -30.342 -4.418 -7.945 1.00 38.03 315 GLU A O 1
ATOM 2438 N N . GLU A 1 316 ? -29.628 -5.693 -9.665 1.00 30.94 316 GLU A N 1
ATOM 2439 C CA . GLU A 1 316 ? -29.728 -6.990 -9.026 1.00 30.94 316 GLU A CA 1
ATOM 2440 C C . GLU A 1 316 ? -28.773 -7.044 -7.833 1.00 30.94 316 GLU A C 1
ATOM 2442 O O . GLU A 1 316 ? -27.551 -6.970 -7.963 1.00 30.94 316 GLU A O 1
ATOM 2447 N N . ARG A 1 317 ? -29.339 -7.196 -6.636 1.00 32.19 317 ARG A N 1
ATOM 2448 C CA . ARG A 1 317 ? -28.575 -7.550 -5.445 1.00 32.19 317 ARG A CA 1
ATOM 2449 C C . ARG A 1 317 ? -28.127 -9.002 -5.583 1.00 32.19 317 ARG A C 1
ATOM 2451 O O . ARG A 1 317 ? -28.856 -9.913 -5.204 1.00 32.19 317 ARG A O 1
ATOM 2458 N N . THR A 1 318 ? -26.919 -9.231 -6.086 1.00 29.12 318 THR A N 1
ATOM 2459 C CA . THR A 1 318 ? -26.228 -10.512 -5.894 1.00 29.12 318 THR A CA 1
ATOM 2460 C C . THR A 1 318 ? -25.877 -10.673 -4.417 1.00 29.12 318 THR A C 1
ATOM 2462 O O . THR A 1 318 ? -24.849 -10.198 -3.940 1.00 29.12 318 THR A O 1
ATOM 2465 N N . SER A 1 319 ? -26.760 -11.340 -3.677 1.00 26.16 319 SER A N 1
ATOM 2466 C CA . SER A 1 319 ? -26.497 -11.852 -2.337 1.00 26.16 319 SER A CA 1
ATOM 2467 C C . SER A 1 319 ? -25.573 -13.068 -2.437 1.00 26.16 319 SER A C 1
ATOM 2469 O O . SER A 1 319 ? -26.028 -14.179 -2.713 1.00 26.16 319 SER A O 1
ATOM 2471 N N . LEU A 1 320 ? -24.273 -12.884 -2.214 1.00 31.81 320 LEU A N 1
ATOM 2472 C CA . LEU A 1 320 ? -23.371 -14.005 -1.958 1.00 31.81 320 LEU A CA 1
ATOM 2473 C C . LEU A 1 320 ? -23.472 -14.381 -0.478 1.00 31.81 320 LEU A C 1
ATOM 2475 O O . LEU A 1 320 ? -22.768 -13.845 0.373 1.00 31.81 320 LEU A O 1
ATOM 2479 N N . ALA A 1 321 ? -24.375 -15.312 -0.181 1.00 29.56 321 ALA A N 1
ATOM 2480 C CA . ALA A 1 321 ? -24.306 -16.099 1.038 1.00 29.56 321 ALA A CA 1
ATOM 2481 C C . ALA A 1 321 ? -23.121 -17.068 0.906 1.00 29.56 321 ALA A C 1
ATOM 2483 O O . ALA A 1 321 ? -23.204 -18.054 0.175 1.00 29.56 321 ALA A O 1
ATOM 2484 N N . VAL A 1 322 ? -22.008 -16.792 1.588 1.00 31.98 322 VAL A N 1
ATOM 2485 C CA . VAL A 1 322 ? -20.960 -17.801 1.780 1.00 31.98 322 VAL A CA 1
ATOM 2486 C C . VAL A 1 322 ? -21.260 -18.520 3.084 1.00 31.98 322 VAL A C 1
ATOM 2488 O O . VAL A 1 322 ? -21.042 -18.003 4.178 1.00 31.98 322 VAL A O 1
ATOM 2491 N N . ALA A 1 323 ? -21.822 -19.716 2.928 1.00 29.73 323 ALA A N 1
ATOM 2492 C CA . ALA A 1 323 ? -21.971 -20.695 3.984 1.00 29.73 323 ALA A CA 1
ATOM 2493 C C . ALA A 1 323 ? -20.599 -21.014 4.594 1.00 29.73 323 ALA A C 1
ATOM 2495 O O . ALA A 1 323 ? -19.635 -21.305 3.883 1.00 29.73 323 ALA A O 1
ATOM 2496 N N . GLY A 1 324 ? -20.539 -20.949 5.923 1.00 27.55 324 GLY A N 1
ATOM 2497 C CA . GLY A 1 324 ? -19.379 -21.331 6.709 1.00 27.55 324 GLY A CA 1
ATOM 2498 C C . GLY A 1 324 ? -19.000 -22.793 6.482 1.00 27.55 324 GLY A C 1
ATOM 2499 O O . GLY A 1 324 ? -19.834 -23.692 6.576 1.00 27.55 324 GLY A O 1
ATOM 2500 N N . GLY A 1 325 ? -17.716 -23.011 6.215 1.00 27.42 325 GLY A N 1
ATOM 2501 C CA . GLY A 1 325 ? -17.072 -24.316 6.195 1.00 27.42 325 GLY A CA 1
ATOM 2502 C C . GLY A 1 325 ? -15.848 -24.287 7.103 1.00 27.42 325 GLY A C 1
ATOM 2503 O O . GLY A 1 325 ? -14.898 -23.553 6.849 1.00 27.42 325 GLY A O 1
ATOM 2504 N N . LEU A 1 326 ? -15.921 -25.072 8.176 1.00 29.48 326 LEU A N 1
ATOM 2505 C CA . LEU A 1 326 ? -14.878 -25.380 9.153 1.00 29.48 326 LEU A CA 1
ATOM 2506 C C . LEU A 1 326 ? -13.489 -25.611 8.534 1.00 29.48 326 LEU A C 1
ATOM 2508 O O . LEU A 1 326 ? -13.316 -26.528 7.734 1.00 29.48 326 LEU A O 1
ATOM 2512 N N . ILE A 1 327 ? -12.476 -24.905 9.046 1.00 33.50 327 ILE A N 1
ATOM 2513 C CA . ILE A 1 327 ? -11.108 -25.430 9.130 1.00 33.50 327 ILE A CA 1
ATOM 2514 C C . ILE A 1 327 ? -10.636 -25.282 10.579 1.00 33.50 327 ILE A C 1
ATOM 2516 O O . ILE A 1 327 ? -10.271 -24.206 11.043 1.00 33.50 327 ILE A O 1
ATOM 2520 N N . ILE A 1 328 ? -10.675 -26.404 11.296 1.00 40.38 328 ILE A N 1
ATOM 2521 C CA . ILE A 1 328 ? -9.992 -26.621 12.570 1.00 40.38 328 ILE A CA 1
ATOM 2522 C C . ILE A 1 328 ? -8.549 -27.000 12.238 1.00 40.38 328 ILE A C 1
ATOM 2524 O O . ILE A 1 328 ? -8.341 -28.088 11.713 1.00 40.38 328 ILE A O 1
ATOM 2528 N N . LEU A 1 329 ? -7.565 -26.168 12.595 1.00 37.28 329 LEU A N 1
ATOM 2529 C CA . LEU A 1 329 ? -6.183 -26.610 12.824 1.00 37.28 329 LEU A CA 1
ATOM 2530 C C . LEU A 1 329 ? -5.517 -25.784 13.942 1.00 37.28 329 LEU A C 1
ATOM 2532 O O . LEU A 1 329 ? -5.060 -24.666 13.745 1.00 37.28 329 LEU A O 1
ATOM 2536 N N . VAL A 1 330 ? -5.522 -26.391 15.131 1.00 38.38 330 VAL A N 1
ATOM 2537 C CA . VAL A 1 330 ? -4.465 -26.449 16.160 1.00 38.38 330 VAL A CA 1
ATOM 2538 C C . VAL A 1 330 ? -3.515 -25.245 16.295 1.00 38.38 330 VAL A C 1
ATOM 2540 O O . VAL A 1 330 ? -2.536 -25.123 15.568 1.00 38.38 330 VAL A O 1
ATOM 2543 N N . ALA A 1 331 ? -3.687 -24.478 17.377 1.00 35.38 331 ALA A N 1
ATOM 2544 C CA . ALA A 1 331 ? -2.590 -23.754 18.033 1.00 35.38 331 ALA A CA 1
ATOM 2545 C C . ALA A 1 331 ? -2.784 -23.691 19.563 1.00 35.38 331 ALA A C 1
ATOM 2547 O O . ALA A 1 331 ? -2.644 -22.648 20.201 1.00 35.38 331 ALA A O 1
ATOM 2548 N N . ALA A 1 332 ? -3.100 -24.833 20.181 1.00 34.19 332 ALA A N 1
ATOM 2549 C CA . ALA A 1 332 ? -2.968 -25.007 21.625 1.00 34.19 332 ALA A CA 1
ATOM 2550 C C . ALA A 1 332 ? -1.474 -25.164 21.966 1.00 34.19 332 ALA A C 1
ATOM 2552 O O . ALA A 1 332 ? -0.962 -26.273 22.073 1.00 34.19 332 ALA A O 1
ATOM 2553 N N . GLY A 1 333 ? -0.751 -24.045 22.061 1.00 35.06 333 GLY A N 1
ATOM 2554 C CA . GLY A 1 333 ? 0.685 -24.073 22.371 1.00 35.06 333 GLY A CA 1
ATOM 2555 C C . GLY A 1 333 ? 1.356 -22.741 22.711 1.00 35.06 333 GLY A C 1
ATOM 2556 O O . GLY A 1 333 ? 2.482 -22.759 23.194 1.00 35.06 333 GLY A O 1
ATOM 2557 N N . LEU A 1 334 ? 0.704 -21.586 22.524 1.00 38.84 334 LEU A N 1
ATOM 2558 C CA . LEU A 1 334 ? 1.376 -20.282 22.682 1.00 38.84 334 LEU A CA 1
ATOM 2559 C C . LEU A 1 334 ? 1.073 -19.532 23.990 1.00 38.84 334 LEU A C 1
ATOM 2561 O O . LEU A 1 334 ? 1.709 -18.519 24.272 1.00 38.84 334 LEU A O 1
ATOM 2565 N N . LEU A 1 335 ? 0.197 -20.049 24.857 1.00 39.09 335 LEU A N 1
ATOM 2566 C CA . LEU A 1 335 ? -0.181 -19.339 26.087 1.00 39.09 335 LEU A CA 1
ATOM 2567 C C . LEU A 1 335 ? 0.809 -19.454 27.264 1.00 39.09 335 LEU A C 1
ATOM 2569 O O . LEU A 1 335 ? 0.559 -18.861 28.310 1.00 39.09 335 LEU A O 1
ATOM 2573 N N . ARG A 1 336 ? 1.941 -20.164 27.134 1.00 35.22 336 ARG A N 1
ATOM 2574 C CA . ARG A 1 336 ? 2.938 -20.264 28.226 1.00 35.22 336 ARG A CA 1
ATOM 2575 C C . ARG A 1 336 ? 4.223 -19.460 28.040 1.00 35.22 336 ARG A C 1
ATOM 2577 O O . ARG A 1 336 ? 4.960 -19.339 29.010 1.00 35.22 336 ARG A O 1
ATOM 2584 N N . HIS A 1 337 ? 4.476 -18.853 26.878 1.00 38.81 337 HIS A N 1
ATOM 2585 C CA . HIS A 1 337 ? 5.729 -18.106 26.671 1.00 38.81 337 HIS A CA 1
ATOM 2586 C C . HIS A 1 337 ? 5.596 -16.572 26.730 1.00 38.81 337 HIS A C 1
ATOM 2588 O O . HIS A 1 337 ? 6.604 -15.869 26.724 1.00 38.81 337 HIS A O 1
ATOM 2594 N N . TYR A 1 338 ? 4.382 -16.032 26.873 1.00 40.44 338 TYR A N 1
ATOM 2595 C CA . TYR A 1 338 ? 4.141 -14.582 26.824 1.00 40.44 338 TYR A CA 1
ATOM 2596 C C . TYR A 1 338 ? 4.404 -13.815 28.135 1.00 40.44 338 TYR A C 1
ATOM 2598 O O . TYR A 1 338 ? 4.176 -12.611 28.186 1.00 40.44 338 TYR A O 1
ATOM 2606 N N . LYS A 1 339 ? 4.894 -14.471 29.201 1.00 35.69 339 LYS A N 1
ATOM 2607 C CA . LYS A 1 339 ? 5.028 -13.844 30.533 1.00 35.69 339 LYS A CA 1
ATOM 2608 C C . LYS A 1 339 ? 6.448 -13.693 31.096 1.00 35.69 339 LYS A C 1
ATOM 2610 O O . LYS A 1 339 ? 6.562 -13.266 32.236 1.00 35.69 339 LYS A O 1
ATOM 2615 N N . HIS A 1 340 ? 7.520 -13.984 30.344 1.00 34.38 340 HIS A N 1
ATOM 2616 C CA . HIS A 1 340 ? 8.878 -13.991 30.931 1.00 34.38 340 HIS A CA 1
ATOM 2617 C C . HIS A 1 340 ? 10.012 -13.240 30.212 1.00 34.38 340 HIS A C 1
ATOM 2619 O O . HIS A 1 340 ? 11.153 -13.363 30.643 1.00 34.38 340 HIS A O 1
ATOM 2625 N N . THR A 1 341 ? 9.761 -12.392 29.211 1.00 44.59 341 THR A N 1
ATOM 2626 C CA . THR A 1 341 ? 10.857 -11.639 28.548 1.00 44.59 341 THR A CA 1
ATOM 2627 C C . THR A 1 341 ? 10.830 -10.119 28.691 1.00 44.59 341 THR A C 1
ATOM 2629 O O . THR A 1 341 ? 11.625 -9.450 28.042 1.00 44.59 341 THR A O 1
ATOM 2632 N N . TYR A 1 342 ? 10.030 -9.553 29.602 1.00 38.47 342 TYR A N 1
ATOM 2633 C CA . TYR A 1 342 ? 10.050 -8.104 29.863 1.00 38.47 342 TYR A CA 1
ATOM 2634 C C . TYR A 1 342 ? 10.100 -7.725 31.350 1.00 38.47 342 TYR A C 1
ATOM 2636 O O . TYR A 1 342 ? 9.454 -6.784 31.782 1.00 38.47 342 TYR A O 1
ATOM 2644 N N . THR A 1 343 ? 10.930 -8.412 32.138 1.00 40.84 343 THR A N 1
ATOM 2645 C CA . THR A 1 343 ? 11.397 -7.914 33.449 1.00 40.84 343 THR A CA 1
ATOM 2646 C C . THR A 1 343 ? 12.789 -8.465 33.774 1.00 40.84 343 THR A C 1
ATOM 2648 O O . THR A 1 343 ? 12.947 -9.269 34.683 1.00 40.84 343 THR A O 1
ATOM 2651 N N . SER A 1 344 ? 13.816 -8.088 33.008 1.00 40.34 344 SER A N 1
ATOM 2652 C CA . SER A 1 344 ? 15.214 -8.138 33.480 1.00 40.34 344 SER A CA 1
ATOM 2653 C C . SER A 1 344 ? 16.120 -7.313 32.562 1.00 40.34 344 SER A C 1
ATOM 2655 O O . SER A 1 344 ? 16.911 -7.839 31.784 1.00 40.34 344 SER A O 1
ATOM 2657 N N . LYS A 1 345 ? 15.953 -5.987 32.588 1.00 40.09 345 LYS A N 1
ATOM 2658 C CA . LYS A 1 345 ? 17.027 -5.058 32.194 1.00 40.09 345 LYS A CA 1
ATOM 2659 C C . LYS A 1 345 ? 16.841 -3.667 32.804 1.00 40.09 345 LYS A C 1
ATOM 2661 O O . LYS A 1 345 ? 16.879 -2.648 32.126 1.00 40.09 345 LYS A O 1
ATOM 2666 N N . LYS A 1 346 ? 16.619 -3.643 34.112 1.00 43.44 346 LYS A N 1
ATOM 2667 C CA . LYS A 1 346 ? 17.003 -2.549 35.006 1.00 43.44 346 LYS A CA 1
ATOM 2668 C C . LYS A 1 346 ? 17.534 -3.238 36.259 1.00 43.44 346 LYS A C 1
ATOM 2670 O O . LYS A 1 346 ? 16.892 -4.171 36.721 1.00 43.44 346 LYS A O 1
ATOM 2675 N N . GLU A 1 347 ? 18.698 -2.791 36.717 1.00 40.34 347 GLU A N 1
ATOM 2676 C CA . GLU A 1 347 ? 19.542 -3.367 37.781 1.00 40.34 347 GLU A CA 1
ATOM 2677 C C . GLU A 1 347 ? 20.539 -4.445 37.327 1.00 40.34 347 GLU A C 1
ATOM 2679 O O . GLU A 1 347 ? 20.359 -5.641 37.546 1.00 40.34 347 GLU A O 1
ATOM 2684 N N . ARG A 1 348 ? 21.638 -4.006 36.708 1.00 36.97 348 ARG A N 1
ATOM 2685 C CA . ARG A 1 348 ? 22.971 -3.931 37.335 1.00 36.97 348 ARG A CA 1
ATOM 2686 C C . ARG A 1 348 ? 23.982 -3.338 36.364 1.00 36.97 348 ARG A C 1
ATOM 2688 O O . ARG A 1 348 ? 23.881 -3.650 35.156 1.00 36.97 348 ARG A O 1
#

Foldseek 3Di:
DDDPPPDQDWDKAKEFEDPLQQVPVDKWKKFKWWQDCVVPPPHDPVVVQVVQLLDFQVRNVVVCVVSVTDGPDMWIDNGMTIDTHGAQTKIKIATDDWAAAQDKGKGFGIGIDGDHPDHDYHYTDIFIWHAWDKFFEWEQEPVRDIAGDWFFKWWKWDADPNQIWTQFPVRDTHSDDDPRGDIFIQHPLRMTTDPGDGDDFDKMWIAGDGDGPQWDQDPQQRIWIWGRHRIDFIDILNHGARTAINNHGRPVRSPDPSRYGYTYGHDPPPPPDDPPPDDDDDDDDDDDDDDDDDDDDDDDDDDDDDDDDDDDDDDDPPDPDDDDDDDDDDDPDPPPPPPPDPPPDDDD

pLDDT: mean 78.21, std 26.08, range [25.97, 98.69]

Sequence (348 aa):
MSEPKTGVAAVLVSVQLPETSRVSNQSVTMNVYGVDKRVYRGRDWQQLQKNVAGKPPLAINQFVRQKKLKAMTVVSGQSTIQFRGQPSQAYLLVQKTKLTPFVAQGWVQPLMLRANDQMETIEAKGTTVVEQPYFYKYGTGNDGTKRPLAGAQFVLTQVVAGQRLYLTESGDWSGVQTATVQRFSSDKAGCVRYDGPTLSPGDYEFQEVEAPTGYAIDQAAQHVSVHVPASGQIQVQATALEPLVVDRVPAISASQEALRVYNHQLPTTDTSATEDQRVNGGTNKGQVTVSQKQHDQKARSAKRNTPFWLPQTNEERTSLAVAGGLIILVAAGLLRHYKHTYTSKKER